Protein AF-A0A7V3M3I1-F1 (afdb_monomer)

pLDDT: mean 81.13, std 22.12, range [32.88, 98.81]

Secondary structure (DSSP, 8-state):
-------------PPPPPPP-----PPPPPP----PPPPHHHHHHHHHHHHT----PPPHHHHHHHHHHHHHHHHHHHHHHS--TTHHHHHTTPPP-EEEEEE--HHHHHHHHHHHHHHHHHHT-THHHHHHHHHHHSSEEEEEEE-S----S----TTSSSSHHHHHHHTHHHHHHTTTBSS--PPPHHHHHHHHHHHHHHHHHHHHTT-EEEEEHHHHHHHHHTTS---SEEEEEEEE--SS-TTTT-PPPP--SSSPPS-TTS-S----BPPSSSS-TTT----GGGGGGSGGG---

Solvent-accessible surface area (backbone atoms only — not comparable to full-atom values): 18164 Å² total; per-residue (Å²): 140,83,89,83,84,80,84,82,82,80,81,78,82,78,80,78,81,78,82,84,82,78,90,76,79,82,81,80,74,81,78,93,80,73,91,67,78,75,52,69,68,59,53,49,51,52,48,55,58,52,72,73,59,69,91,70,90,82,51,68,81,74,43,34,56,61,52,51,50,54,49,47,53,53,16,46,52,36,26,71,69,34,76,51,75,42,61,67,43,50,80,72,68,49,78,84,30,71,45,71,44,79,50,55,58,69,68,61,28,42,52,41,18,40,48,26,37,41,44,16,53,50,48,72,39,51,67,32,45,41,52,16,54,39,55,52,67,45,47,33,33,37,37,44,20,42,21,92,66,73,73,60,71,72,47,75,39,84,78,76,35,76,34,50,66,55,43,53,61,76,40,42,67,51,29,63,71,21,60,50,32,66,51,41,34,83,73,54,56,66,55,54,49,28,50,50,42,14,52,49,38,18,53,49,45,30,56,76,70,71,35,44,72,44,83,36,49,70,64,23,30,32,32,35,78,69,66,70,40,86,34,38,43,49,40,18,35,42,29,33,76,61,101,59,65,82,67,75,83,64,61,77,56,92,73,71,72,85,55,77,75,88,54,90,82,46,59,94,65,73,81,48,42,86,62,39,93,74,82,52,96,66,93,58,82,78,77,77,80,74,70,74,78,75,74,86,80,78,87,130

Mean predicted aligned error: 13.15 Å

Radius of gyration: 30.62 Å; Cα contacts (8 Å, |Δi|>4): 373; chains: 1; bounding box: 91×107×61 Å

Structure (mmCIF, N/CA/C/O backbone):
data_AF-A0A7V3M3I1-F1
#
_entry.id   AF-A0A7V3M3I1-F1
#
loop_
_atom_site.group_PDB
_atom_site.id
_atom_site.type_symbol
_atom_site.label_atom_id
_atom_site.label_alt_id
_atom_site.label_comp_id
_atom_site.label_asym_id
_atom_site.label_entity_id
_atom_site.label_seq_id
_atom_site.pdbx_PDB_ins_code
_atom_site.Cartn_x
_atom_site.Cartn_y
_atom_site.Cartn_z
_atom_site.occupancy
_atom_site.B_iso_or_equiv
_atom_site.auth_seq_id
_atom_site.auth_comp_id
_atom_site.auth_asym_id
_atom_site.auth_atom_id
_atom_site.pdbx_PDB_model_num
ATOM 1 N N . MET A 1 1 ? 58.793 38.620 -3.522 1.00 45.59 1 MET A N 1
ATOM 2 C CA . MET A 1 1 ? 58.528 40.045 -3.826 1.00 45.59 1 MET A CA 1
ATOM 3 C C . MET A 1 1 ? 57.658 40.028 -5.075 1.00 45.59 1 MET A C 1
ATOM 5 O O . MET A 1 1 ? 58.119 39.475 -6.054 1.00 45.59 1 MET A O 1
ATOM 9 N N . THR A 1 2 ? 56.385 40.400 -5.102 1.00 41.38 2 THR A N 1
ATOM 10 C CA . THR A 1 2 ? 55.671 41.488 -4.427 1.00 41.38 2 THR A CA 1
ATOM 11 C C . THR A 1 2 ? 54.200 41.111 -4.202 1.00 41.38 2 THR A C 1
ATOM 13 O O . THR A 1 2 ? 53.610 40.310 -4.920 1.00 41.38 2 THR A O 1
ATOM 16 N N . SER A 1 3 ? 53.646 41.688 -3.142 1.00 40.31 3 SER A N 1
ATOM 17 C CA . SER A 1 3 ? 52.275 41.590 -2.648 1.00 40.31 3 SER A CA 1
ATOM 18 C C . SER A 1 3 ? 51.241 42.223 -3.584 1.00 40.31 3 SER A C 1
ATOM 20 O O . SER A 1 3 ? 51.466 43.329 -4.070 1.00 40.31 3 SER A O 1
ATOM 22 N N . SER A 1 4 ? 50.053 41.627 -3.696 1.00 39.72 4 SER A N 1
ATOM 23 C CA . SER A 1 4 ? 48.829 42.375 -4.010 1.00 39.72 4 SER A CA 1
ATOM 24 C C . SER A 1 4 ? 47.703 41.909 -3.084 1.00 39.72 4 SER A C 1
ATOM 26 O O . SER A 1 4 ? 47.161 40.815 -3.208 1.00 39.72 4 SER A O 1
ATOM 28 N N . GLY A 1 5 ? 47.430 42.727 -2.065 1.00 35.69 5 GLY A N 1
ATOM 29 C CA . GLY A 1 5 ? 46.323 42.537 -1.135 1.00 35.69 5 GLY A CA 1
ATOM 30 C C . GLY A 1 5 ? 45.004 42.951 -1.782 1.00 35.69 5 GLY A C 1
ATOM 31 O O . GLY A 1 5 ? 44.922 43.999 -2.417 1.00 35.69 5 GLY A O 1
ATOM 32 N N . SER A 1 6 ? 43.974 42.128 -1.605 1.00 40.59 6 SER A N 1
ATOM 33 C CA . SER A 1 6 ? 42.586 42.489 -1.906 1.00 40.59 6 SER A CA 1
ATOM 34 C C . SER A 1 6 ? 41.931 43.067 -0.644 1.00 40.59 6 SER A C 1
ATOM 36 O O . SER A 1 6 ? 42.095 42.478 0.426 1.00 40.59 6 SER A O 1
ATOM 38 N N . PRO A 1 7 ? 41.197 44.191 -0.716 1.00 43.44 7 PRO A N 1
ATOM 39 C CA . PRO A 1 7 ? 40.539 44.759 0.452 1.00 43.44 7 PRO A CA 1
ATOM 40 C C . PRO A 1 7 ? 39.219 44.030 0.743 1.00 43.44 7 PRO A C 1
ATOM 42 O O . PRO A 1 7 ? 38.262 44.096 -0.026 1.00 43.44 7 PRO A O 1
ATOM 45 N N . THR A 1 8 ? 39.147 43.366 1.895 1.00 41.66 8 THR A N 1
ATOM 46 C CA . THR A 1 8 ? 37.892 42.952 2.535 1.00 41.66 8 THR A CA 1
ATOM 47 C C . THR A 1 8 ? 37.104 44.188 2.966 1.00 41.66 8 THR A C 1
ATOM 49 O O . THR A 1 8 ? 37.511 44.906 3.877 1.00 41.66 8 THR A O 1
ATOM 52 N N . THR A 1 9 ? 35.969 44.443 2.317 1.00 40.50 9 THR A N 1
ATOM 53 C CA . THR A 1 9 ? 34.991 45.456 2.730 1.00 40.50 9 THR A CA 1
ATOM 54 C C . THR A 1 9 ? 33.997 44.823 3.699 1.00 40.50 9 THR A C 1
ATOM 56 O O . THR A 1 9 ? 33.077 44.107 3.314 1.00 40.50 9 THR A O 1
ATOM 59 N N . THR A 1 10 ? 34.196 45.076 4.989 1.00 40.31 10 THR A N 1
ATOM 60 C CA . THR A 1 10 ? 33.257 44.716 6.055 1.00 40.31 10 THR A CA 1
ATOM 61 C C . THR A 1 10 ? 32.090 45.705 6.022 1.00 40.31 10 THR A C 1
ATOM 63 O O . THR A 1 10 ? 32.237 46.862 6.414 1.00 40.31 10 THR A O 1
ATOM 66 N N . ALA A 1 11 ? 30.926 45.284 5.526 1.00 39.88 11 ALA A N 1
ATOM 67 C CA . ALA A 1 11 ? 29.707 46.083 5.605 1.00 39.88 11 ALA A CA 1
ATOM 68 C C . ALA A 1 11 ? 29.206 46.100 7.060 1.00 39.88 11 ALA A C 1
ATOM 70 O O . ALA A 1 11 ? 28.640 45.126 7.551 1.00 39.88 11 ALA A O 1
ATOM 71 N N . ALA A 1 12 ? 29.447 47.207 7.763 1.00 41.06 12 ALA A N 1
ATOM 72 C CA . ALA A 1 12 ? 28.894 47.455 9.087 1.00 41.06 12 ALA A CA 1
ATOM 73 C C . ALA A 1 12 ? 27.369 47.643 8.988 1.00 41.06 12 ALA A C 1
ATOM 75 O O . ALA A 1 12 ? 26.875 48.587 8.368 1.00 41.06 12 ALA A O 1
ATOM 76 N N . SER A 1 13 ? 26.614 46.739 9.606 1.00 45.31 13 SER A N 1
ATOM 77 C CA . SER A 1 13 ? 25.165 46.846 9.777 1.00 45.31 13 SER A CA 1
ATOM 78 C C . SER A 1 13 ? 24.820 48.057 10.654 1.00 45.31 13 SER A C 1
ATOM 80 O O . SER A 1 13 ? 25.153 48.080 11.839 1.00 45.31 13 SER A O 1
ATOM 82 N N . ARG A 1 14 ? 24.149 49.066 10.082 1.00 44.09 14 ARG A N 1
ATOM 83 C CA . ARG A 1 14 ? 23.572 50.193 10.838 1.00 44.09 14 ARG A CA 1
ATOM 84 C C . ARG A 1 14 ? 22.424 49.681 11.726 1.00 44.09 14 ARG A C 1
ATOM 86 O O . ARG A 1 14 ? 21.570 48.959 11.210 1.00 44.09 14 ARG A O 1
ATOM 93 N N . PRO A 1 15 ? 22.347 50.060 13.014 1.00 44.56 15 PRO A N 1
ATOM 94 C CA . PRO A 1 15 ? 21.177 49.773 13.837 1.00 44.56 15 PRO A CA 1
ATOM 95 C C . PRO A 1 15 ? 19.960 50.544 13.309 1.00 44.56 15 PRO A C 1
ATOM 97 O O . PRO A 1 15 ? 20.076 51.714 12.938 1.00 44.56 15 PRO A O 1
ATOM 100 N N . LEU A 1 16 ? 18.796 49.895 13.285 1.00 45.66 16 LEU A N 1
ATOM 101 C CA . LEU A 1 16 ? 17.516 50.558 13.031 1.00 45.66 16 LEU A CA 1
ATOM 102 C C . LEU A 1 16 ? 17.216 51.564 14.162 1.00 45.66 16 LEU A C 1
ATOM 104 O O . LEU A 1 16 ? 17.494 51.255 15.324 1.00 45.66 16 LEU A O 1
ATOM 108 N N . PRO A 1 17 ? 16.648 52.747 13.864 1.00 41.66 17 PRO A N 1
ATOM 109 C CA . PRO A 1 17 ? 16.263 53.702 14.896 1.00 41.66 17 PRO A CA 1
ATOM 110 C C . PRO A 1 17 ? 15.103 53.152 15.739 1.00 41.66 17 PRO A C 1
ATOM 112 O O . PRO A 1 17 ? 14.147 52.580 15.214 1.00 41.66 17 PRO A O 1
ATOM 115 N N . ALA A 1 18 ? 15.199 53.324 17.058 1.00 48.41 18 ALA A N 1
ATOM 116 C CA . ALA A 1 18 ? 14.121 53.014 17.990 1.00 48.41 18 ALA A CA 1
ATOM 117 C C . ALA A 1 18 ? 12.922 53.955 17.749 1.00 48.41 18 ALA A C 1
ATOM 119 O O . ALA A 1 18 ? 13.139 55.133 17.463 1.00 48.41 18 ALA A O 1
ATOM 120 N N . PRO A 1 19 ? 11.669 53.484 17.871 1.00 42.59 19 PRO A N 1
ATOM 121 C CA . PRO A 1 19 ? 10.511 54.360 17.751 1.00 42.59 19 PRO A CA 1
ATOM 122 C C . PRO A 1 19 ? 10.446 55.342 18.930 1.00 42.59 19 PRO A C 1
ATOM 124 O O . PRO A 1 19 ? 10.575 54.944 20.092 1.00 42.59 19 PRO A O 1
ATOM 127 N N . ASP A 1 20 ? 10.221 56.618 18.611 1.00 41.81 20 ASP A N 1
ATOM 128 C CA . ASP A 1 20 ? 10.042 57.715 19.562 1.00 41.81 20 ASP A CA 1
ATOM 129 C C . ASP A 1 20 ? 8.940 57.400 20.586 1.00 41.81 20 ASP A C 1
ATOM 131 O O . ASP A 1 20 ? 7.764 57.225 20.253 1.00 41.81 20 ASP A O 1
ATOM 135 N N . ARG A 1 21 ? 9.310 57.362 21.871 1.00 43.66 21 ARG A N 1
ATOM 136 C CA . ARG A 1 21 ? 8.353 57.394 22.984 1.00 43.66 21 ARG A CA 1
ATOM 137 C C . ARG A 1 21 ? 7.931 58.840 23.228 1.00 43.66 21 ARG A C 1
ATOM 139 O O . ARG A 1 21 ? 8.616 59.571 23.938 1.00 43.66 21 ARG A O 1
ATOM 146 N N . ALA A 1 22 ? 6.777 59.230 22.700 1.00 44.47 22 ALA A N 1
ATOM 147 C CA . ALA A 1 22 ? 6.096 60.440 23.150 1.00 44.47 22 ALA A CA 1
ATOM 148 C C . ALA A 1 22 ? 5.537 60.241 24.582 1.00 44.47 22 ALA A C 1
ATOM 150 O O . ALA A 1 22 ? 4.922 59.204 24.856 1.00 44.47 22 ALA A O 1
ATOM 151 N N . PRO A 1 23 ? 5.712 61.203 25.508 1.00 47.25 23 PRO A N 1
ATOM 152 C CA . PRO A 1 23 ? 5.077 61.172 26.817 1.00 47.25 23 PRO A CA 1
ATOM 153 C C . PRO A 1 23 ? 3.682 61.804 26.710 1.00 47.25 23 PRO A C 1
ATOM 155 O O . PRO A 1 23 ? 3.555 62.994 26.444 1.00 47.25 23 PRO A O 1
ATOM 158 N N . GLY A 1 24 ? 2.615 61.030 26.911 1.00 36.44 24 GLY A N 1
ATOM 159 C CA . GLY A 1 24 ? 1.265 61.597 26.875 1.00 36.44 24 GLY A CA 1
ATOM 160 C C . GLY A 1 24 ? 0.159 60.595 27.181 1.00 36.44 24 GLY A C 1
ATOM 161 O O . GLY A 1 24 ? -0.161 59.762 26.347 1.00 36.44 24 GLY A O 1
ATOM 162 N N . GLY A 1 25 ? -0.383 60.694 28.398 1.00 37.62 25 GLY A N 1
ATOM 163 C CA . GLY A 1 25 ? -1.714 60.268 28.858 1.00 37.62 25 GLY A CA 1
ATOM 164 C C . GLY A 1 25 ? -2.372 59.031 28.235 1.00 37.62 25 GLY A C 1
ATOM 165 O O . GLY A 1 25 ? -2.889 59.075 27.123 1.00 37.62 25 GLY A O 1
ATOM 166 N N . ARG A 1 26 ? -2.528 57.962 29.029 1.00 38.41 26 ARG A N 1
ATOM 167 C CA . ARG A 1 26 ? -3.597 56.981 28.773 1.00 38.41 26 ARG A CA 1
ATOM 168 C C . ARG A 1 26 ? -4.946 57.712 28.871 1.00 38.41 26 ARG A C 1
ATOM 170 O O . ARG A 1 26 ? -5.148 58.391 29.879 1.00 38.41 26 ARG A O 1
ATOM 177 N N . PRO A 1 27 ? -5.875 57.574 27.910 1.00 41.22 27 PRO A N 1
ATOM 178 C CA . PRO A 1 27 ? -7.230 58.059 28.120 1.00 41.22 27 PRO A CA 1
ATOM 179 C C . PRO A 1 27 ? -7.838 57.315 29.315 1.00 41.22 27 PRO A C 1
ATOM 181 O O . PRO A 1 27 ? -7.778 56.085 29.396 1.00 41.22 27 PRO A O 1
ATOM 184 N N . ALA A 1 28 ? -8.368 58.074 30.272 1.00 41.09 28 ALA A N 1
ATOM 185 C CA . ALA A 1 28 ? -9.119 57.535 31.392 1.00 41.09 28 ALA A CA 1
ATOM 186 C C . ALA A 1 28 ? -10.350 56.797 30.846 1.00 41.09 28 ALA A C 1
ATOM 188 O O . ALA A 1 28 ? -11.171 57.387 30.144 1.00 41.09 28 ALA A O 1
ATOM 189 N N . TYR A 1 29 ? -10.470 55.505 31.150 1.00 40.38 29 TYR A N 1
ATOM 190 C CA . TYR A 1 29 ? -11.725 54.790 30.938 1.00 40.38 29 TYR A CA 1
ATOM 191 C C . TYR A 1 29 ? -12.784 55.410 31.864 1.00 40.38 29 TYR A C 1
ATOM 193 O O . TYR A 1 29 ? -12.499 55.570 33.055 1.00 40.38 29 TYR A O 1
ATOM 201 N N . PRO A 1 30 ? -13.980 55.770 31.361 1.00 43.34 30 PRO A N 1
ATOM 202 C CA . PRO A 1 30 ? -15.060 56.250 32.211 1.00 43.34 30 PRO A CA 1
ATOM 203 C C . PRO A 1 30 ? -15.374 55.210 33.287 1.00 43.34 30 PRO A C 1
ATOM 205 O O . PRO A 1 30 ? -15.401 54.009 33.010 1.00 43.34 30 PRO A O 1
ATOM 208 N N . GLY A 1 31 ? -15.565 55.698 34.511 1.00 38.94 31 GLY A N 1
ATOM 209 C CA . GLY A 1 31 ? -15.764 54.897 35.709 1.00 38.94 31 GLY A CA 1
ATOM 210 C C . GLY A 1 31 ? -16.819 53.808 35.547 1.00 38.94 31 GLY A C 1
ATOM 211 O O . GLY A 1 31 ? -17.881 53.999 34.956 1.00 38.94 31 GLY A O 1
ATOM 212 N N . THR A 1 32 ? -16.511 52.649 36.117 1.00 42.75 32 THR A N 1
ATOM 213 C CA . THR A 1 32 ? -17.447 51.553 36.343 1.00 42.75 32 THR A CA 1
ATOM 214 C C . THR A 1 32 ? -18.448 51.945 37.429 1.00 42.75 32 THR A C 1
ATOM 216 O O . THR A 1 32 ? -18.365 51.469 38.557 1.00 42.75 32 THR A O 1
ATOM 219 N N . GLU A 1 33 ? -19.407 52.798 37.094 1.00 45.22 33 GLU A N 1
ATOM 220 C CA . GLU A 1 33 ? -20.639 52.952 37.866 1.00 45.22 33 GLU A CA 1
ATOM 221 C C . GLU A 1 33 ? -21.799 52.464 37.006 1.00 45.22 33 GLU A C 1
ATOM 223 O O . GLU A 1 33 ? -22.307 53.147 36.124 1.00 45.22 33 GLU A O 1
ATOM 228 N N . GLY A 1 34 ? -22.157 51.198 37.220 1.00 40.81 34 GLY A N 1
ATOM 229 C CA . GLY A 1 34 ? -23.213 50.532 36.471 1.00 40.81 34 GLY A CA 1
ATOM 230 C C . GLY A 1 34 ? -22.988 49.033 36.385 1.00 40.81 34 GLY A C 1
ATOM 231 O O . GLY A 1 34 ? -22.793 48.495 35.298 1.00 40.81 34 GLY A O 1
ATOM 232 N N . VAL A 1 35 ? -23.040 48.326 37.520 1.00 44.75 35 VAL A N 1
ATOM 233 C CA . VAL A 1 35 ? -23.236 46.866 37.516 1.00 44.75 35 VAL A CA 1
ATOM 234 C C . VAL A 1 35 ? -24.674 46.606 37.054 1.00 44.75 35 VAL A C 1
ATOM 236 O O . VAL A 1 35 ? -25.589 46.370 37.842 1.00 44.75 35 VAL A O 1
ATOM 239 N N . GLY A 1 36 ? -24.886 46.736 35.744 1.00 44.84 36 GLY A N 1
ATOM 240 C CA . GLY A 1 36 ? -26.136 46.427 35.077 1.00 44.84 36 GLY A CA 1
ATOM 241 C C . GLY A 1 36 ? -26.454 44.953 35.282 1.00 44.84 36 GLY A C 1
ATOM 242 O O . GLY A 1 36 ? -25.627 44.076 35.024 1.00 44.84 36 GLY A O 1
ATOM 243 N N . ARG A 1 37 ? -27.661 44.675 35.779 1.00 54.41 37 ARG A N 1
ATOM 244 C CA . ARG A 1 37 ? -28.192 43.319 35.924 1.00 54.41 37 ARG A CA 1
ATOM 245 C C . ARG A 1 37 ? -27.983 42.558 34.614 1.00 54.41 37 ARG A C 1
ATOM 247 O O . ARG A 1 37 ? -28.534 42.927 33.581 1.00 54.41 37 ARG A O 1
ATOM 254 N N . VAL A 1 38 ? -27.199 41.484 34.668 1.00 54.69 38 VAL A N 1
ATOM 255 C CA . VAL A 1 38 ? -27.003 40.578 33.532 1.00 54.69 38 VAL A CA 1
ATOM 256 C C . VAL A 1 38 ? -28.378 40.079 33.079 1.00 54.69 38 VAL A C 1
ATOM 258 O O . VAL A 1 38 ? -29.102 39.483 33.881 1.00 54.69 38 VAL A O 1
ATOM 261 N N . HIS A 1 39 ? -28.744 40.341 31.819 1.00 56.69 39 HIS A N 1
ATOM 262 C CA . HIS A 1 39 ? -30.065 40.018 31.272 1.00 56.69 39 HIS A CA 1
ATOM 263 C C . HIS A 1 39 ? -30.428 38.540 31.553 1.00 56.69 39 HIS A C 1
ATOM 265 O O . HIS A 1 39 ? -29.574 37.667 31.350 1.00 56.69 39 HIS A O 1
ATOM 271 N N . PRO A 1 40 ? -31.664 38.209 31.979 1.00 58.66 40 PRO A N 1
ATOM 272 C CA . PRO A 1 40 ? -32.056 36.844 32.362 1.00 58.66 40 PRO A CA 1
ATOM 273 C C . PRO A 1 40 ? -31.752 35.784 31.293 1.00 58.66 40 PRO A C 1
ATOM 275 O O . PRO A 1 40 ? -31.370 34.660 31.617 1.00 58.66 40 PRO A O 1
ATOM 278 N N . LEU A 1 41 ? -31.838 36.164 30.014 1.00 56.72 41 LEU A N 1
ATOM 279 C CA . LEU A 1 41 ? -31.486 35.305 28.876 1.00 56.72 41 LEU A CA 1
ATOM 280 C C . LEU A 1 41 ? -29.984 34.983 28.796 1.00 56.72 41 LEU A C 1
ATOM 282 O O . LEU A 1 41 ? -29.624 33.870 28.428 1.00 56.72 41 LEU A O 1
ATOM 286 N N . ILE A 1 42 ? -29.099 35.904 29.189 1.00 59.91 42 ILE A N 1
ATOM 287 C CA . ILE A 1 42 ? -27.644 35.673 29.232 1.00 59.91 42 ILE A CA 1
ATOM 288 C C . ILE A 1 42 ? -27.290 34.757 30.412 1.00 59.91 42 ILE A C 1
ATOM 290 O O . ILE A 1 42 ? -26.448 33.870 30.268 1.00 59.91 42 ILE A O 1
ATOM 294 N N . ARG A 1 43 ? -27.972 34.908 31.559 1.00 56.97 43 ARG A N 1
ATOM 295 C CA . ARG A 1 43 ? -27.856 33.975 32.696 1.00 56.97 43 ARG A CA 1
ATOM 296 C C . ARG A 1 43 ? -28.329 32.569 32.329 1.00 56.97 43 ARG A C 1
ATOM 298 O O . ARG A 1 43 ? -27.600 31.620 32.592 1.00 56.97 43 ARG A O 1
ATOM 305 N N . ARG A 1 44 ? -29.487 32.439 31.668 1.00 57.03 44 ARG A N 1
ATOM 306 C CA . ARG A 1 44 ? -29.987 31.148 31.164 1.00 57.03 44 ARG A CA 1
ATOM 307 C C . ARG A 1 44 ? -29.057 30.538 30.123 1.00 57.03 44 ARG A C 1
ATOM 309 O O . ARG A 1 44 ? -28.760 29.361 30.222 1.00 57.03 44 ARG A O 1
ATOM 316 N N . ARG A 1 45 ? -28.517 31.324 29.186 1.00 55.94 45 ARG A N 1
ATOM 317 C CA . ARG A 1 45 ? -27.557 30.822 28.190 1.00 55.94 45 ARG A CA 1
ATOM 318 C C . ARG A 1 45 ? -26.246 30.353 28.832 1.00 55.94 45 ARG A C 1
ATOM 320 O O . ARG A 1 45 ? -25.726 29.325 28.429 1.00 55.94 45 ARG A O 1
ATOM 327 N N . ARG A 1 46 ? -25.733 31.050 29.856 1.00 55.81 46 ARG A N 1
ATOM 328 C CA . ARG A 1 46 ? -24.569 30.592 30.644 1.00 55.81 46 ARG A CA 1
ATOM 329 C C . ARG A 1 46 ? -24.866 29.357 31.499 1.00 55.81 46 ARG A C 1
ATOM 331 O O . ARG A 1 46 ? -23.971 28.541 31.660 1.00 55.81 46 ARG A O 1
ATOM 338 N N . ALA A 1 47 ? -26.075 29.230 32.043 1.00 55.69 47 ALA A N 1
ATOM 339 C CA . ALA A 1 47 ? -26.500 28.056 32.806 1.00 55.69 47 ALA A CA 1
ATOM 340 C C . ALA A 1 47 ? -26.667 26.826 31.898 1.00 55.69 47 ALA A C 1
ATOM 342 O O . ALA A 1 47 ? -26.086 25.792 32.189 1.00 55.69 47 ALA A O 1
ATOM 343 N N . LEU A 1 48 ? -27.313 26.985 30.738 1.00 54.50 48 LEU A N 1
ATOM 344 C CA . LEU A 1 48 ? -27.452 25.941 29.715 1.00 54.50 48 LEU A CA 1
ATOM 345 C C . LEU A 1 48 ? -26.096 25.532 29.108 1.00 54.50 48 LEU A C 1
ATOM 347 O O . LEU A 1 48 ? -25.873 24.362 28.828 1.00 54.50 48 LEU A O 1
ATOM 351 N N . MET A 1 49 ? -25.157 26.475 28.950 1.00 52.12 49 MET A N 1
ATOM 352 C CA . MET A 1 49 ? -23.770 26.176 28.551 1.00 52.12 49 MET A CA 1
ATOM 353 C C . MET A 1 49 ? -22.960 25.489 29.667 1.00 52.12 49 MET A C 1
ATOM 355 O O . MET A 1 49 ? -22.013 24.774 29.366 1.00 52.12 49 MET A O 1
ATOM 359 N N . ARG A 1 50 ? -23.304 25.702 30.947 1.00 49.59 50 ARG A N 1
ATOM 360 C CA . ARG A 1 50 ? -22.686 25.009 32.093 1.00 49.59 50 ARG A CA 1
ATOM 361 C C . ARG A 1 50 ? -23.240 23.595 32.281 1.00 49.59 50 ARG A C 1
ATOM 363 O O . ARG A 1 50 ? -22.460 22.703 32.580 1.00 49.59 50 ARG A O 1
ATOM 370 N N . GLU A 1 51 ? -24.537 23.385 32.052 1.00 47.31 51 GLU A N 1
ATOM 371 C CA . GLU A 1 51 ? -25.161 22.049 32.022 1.00 47.31 51 GLU A CA 1
ATOM 372 C C . GLU A 1 51 ? -24.667 21.194 30.843 1.00 47.31 51 GLU A C 1
ATOM 374 O O . GLU A 1 51 ? -24.660 19.970 30.929 1.00 47.31 51 GLU A O 1
ATOM 379 N N . ALA A 1 52 ? -24.188 21.811 29.757 1.00 55.81 52 ALA A N 1
ATOM 380 C CA . ALA A 1 52 ? -23.670 21.092 28.593 1.00 55.81 52 ALA A CA 1
ATOM 381 C C . ALA A 1 52 ? -22.254 20.502 28.774 1.00 55.81 52 ALA A C 1
ATOM 383 O O . ALA A 1 52 ? -21.776 19.805 27.877 1.00 55.81 52 ALA A O 1
ATOM 384 N N . GLN A 1 53 ? -21.557 20.761 29.890 1.00 62.88 53 GLN A N 1
ATOM 385 C CA . GLN A 1 53 ? -20.141 20.397 29.997 1.00 62.88 53 GLN A CA 1
ATOM 386 C C . GLN A 1 53 ? -19.670 20.124 31.427 1.00 62.88 53 GLN A C 1
ATOM 388 O O . GLN A 1 53 ? -18.660 20.659 31.884 1.00 62.88 53 GLN A O 1
ATOM 393 N N . GLU A 1 54 ? -20.372 19.249 32.142 1.00 70.38 54 GLU A N 1
ATOM 394 C CA . GLU A 1 54 ? -19.734 18.586 33.278 1.00 70.38 54 GLU A CA 1
ATOM 395 C C . GLU A 1 54 ? -18.609 17.669 32.761 1.00 70.38 54 GLU A C 1
ATOM 397 O O . GLU A 1 54 ? -18.839 16.884 31.830 1.00 70.38 54 GLU A O 1
ATOM 402 N N . PRO A 1 55 ? -17.382 17.773 33.308 1.00 78.69 55 PRO A N 1
ATOM 403 C CA . PRO A 1 55 ? -16.281 16.909 32.911 1.00 78.69 55 PRO A CA 1
ATOM 404 C C . PRO A 1 55 ? -16.636 15.459 33.243 1.00 78.69 55 PRO A C 1
ATOM 406 O O . PRO A 1 55 ? -16.841 15.104 34.402 1.00 78.69 55 PRO A O 1
ATOM 409 N N . ARG A 1 56 ? -16.713 14.617 32.210 1.00 82.88 56 ARG A N 1
ATOM 410 C CA . ARG A 1 56 ? -16.954 13.178 32.339 1.00 82.88 56 ARG A CA 1
ATOM 411 C C . ARG A 1 56 ? -15.658 12.404 32.087 1.00 82.88 56 ARG A C 1
ATOM 413 O O . ARG A 1 56 ? -14.867 12.833 31.243 1.00 82.88 56 ARG A O 1
ATOM 420 N N . PRO A 1 57 ? -15.425 11.279 32.789 1.00 86.56 57 PRO A N 1
ATOM 421 C CA . PRO A 1 57 ? -14.347 10.363 32.438 1.00 86.56 57 PRO A CA 1
ATOM 422 C C . PRO A 1 57 ? -14.506 9.913 30.986 1.00 86.56 57 PRO A C 1
ATOM 424 O O . PRO A 1 57 ? -15.612 9.575 30.568 1.00 86.56 57 PRO A O 1
ATOM 427 N N . ILE A 1 58 ? -13.415 9.919 30.226 1.00 87.56 58 ILE A N 1
ATOM 428 C CA . ILE A 1 58 ? -13.430 9.437 28.846 1.00 87.56 58 ILE A CA 1
ATOM 429 C C . ILE A 1 58 ? -13.193 7.925 28.871 1.00 87.56 58 ILE A C 1
ATOM 431 O O . ILE A 1 58 ? -12.177 7.468 29.403 1.00 87.56 58 ILE A O 1
ATOM 435 N N . GLY A 1 59 ? -14.137 7.152 28.331 1.00 89.81 59 GLY A N 1
ATOM 436 C CA . GLY A 1 59 ? -14.020 5.704 28.227 1.00 89.81 59 GLY A CA 1
ATOM 437 C C . GLY A 1 59 ? -13.055 5.272 27.122 1.00 89.81 59 GLY A C 1
ATOM 438 O O . GLY A 1 59 ? -12.787 6.000 26.168 1.00 89.81 59 GLY A O 1
ATOM 439 N N . TYR A 1 60 ? -12.545 4.044 27.227 1.00 91.12 60 TYR A N 1
ATOM 440 C CA . TYR A 1 60 ? -11.699 3.455 26.185 1.00 91.12 60 TYR A CA 1
ATOM 441 C C . TYR A 1 60 ? -12.431 3.351 24.838 1.00 91.12 60 TYR A C 1
ATOM 443 O O . TYR A 1 60 ? -11.876 3.739 23.810 1.00 91.12 60 TYR A O 1
ATOM 451 N N . ASP A 1 61 ? -13.679 2.873 24.844 1.00 87.75 61 ASP A N 1
ATOM 452 C CA . ASP A 1 61 ? -14.470 2.709 23.619 1.00 87.75 61 ASP A CA 1
ATOM 453 C C . ASP A 1 61 ? -14.813 4.054 22.963 1.00 87.75 61 ASP A C 1
ATOM 455 O O . ASP A 1 61 ? -14.839 4.133 21.734 1.00 87.75 61 ASP A O 1
ATOM 459 N N . ASP A 1 62 ? -14.973 5.116 23.764 1.00 87.06 62 ASP A N 1
ATOM 460 C CA . ASP A 1 62 ? -15.192 6.481 23.272 1.00 87.06 62 ASP A CA 1
ATOM 461 C C . ASP A 1 62 ? -13.958 7.018 22.527 1.00 87.06 62 ASP A C 1
ATOM 463 O O . ASP A 1 62 ? -14.085 7.726 21.532 1.00 87.06 62 ASP A O 1
ATOM 467 N N . LEU A 1 63 ? -12.747 6.662 22.977 1.00 90.12 63 LEU A N 1
ATOM 468 C CA . LEU A 1 63 ? -11.497 7.118 22.359 1.00 90.12 63 LEU A CA 1
ATOM 469 C C . LEU A 1 63 ? -11.113 6.314 21.120 1.00 90.12 63 LEU A C 1
ATOM 471 O O . LEU A 1 63 ? -10.559 6.870 20.172 1.00 90.12 63 LEU A O 1
ATOM 475 N N . ARG A 1 64 ? -11.339 5.000 21.143 1.00 90.75 64 ARG A N 1
ATOM 476 C CA . ARG A 1 64 ? -10.622 4.028 20.309 1.00 90.75 64 ARG A CA 1
ATOM 477 C C . ARG A 1 64 ? -10.647 4.327 18.819 1.00 90.75 64 ARG A C 1
ATOM 479 O O . ARG A 1 64 ? -9.618 4.663 18.236 1.00 90.75 64 ARG A O 1
ATOM 486 N N . VAL A 1 65 ? -11.802 4.174 18.183 1.00 87.19 65 VAL A N 1
ATOM 487 C CA . VAL A 1 65 ? -11.879 4.242 16.717 1.00 87.19 65 VAL A CA 1
ATOM 488 C C . VAL A 1 65 ? -11.628 5.667 16.224 1.00 87.19 65 VAL A C 1
ATOM 490 O O . VAL A 1 65 ? -10.930 5.851 15.228 1.00 87.19 65 VAL A O 1
ATOM 493 N N . GLU A 1 66 ? -12.140 6.677 16.929 1.00 91.50 66 GLU A N 1
ATOM 494 C CA . GLU A 1 66 ? -11.971 8.075 16.529 1.00 91.50 66 GLU A CA 1
ATOM 495 C C . GLU A 1 66 ? -10.504 8.523 16.605 1.00 91.50 66 GLU A C 1
ATOM 497 O O . GLU A 1 66 ? -9.988 9.101 15.645 1.00 91.50 66 GLU A O 1
ATOM 502 N N . THR A 1 67 ? -9.801 8.187 17.689 1.00 95.56 67 THR A N 1
ATOM 503 C CA . THR A 1 67 ? -8.381 8.532 17.861 1.00 95.56 67 THR A CA 1
ATOM 504 C C . THR A 1 67 ? -7.518 7.842 16.808 1.00 95.56 67 THR A C 1
ATOM 506 O O . THR A 1 67 ? -6.663 8.480 16.189 1.00 95.56 67 THR A O 1
ATOM 509 N N . VAL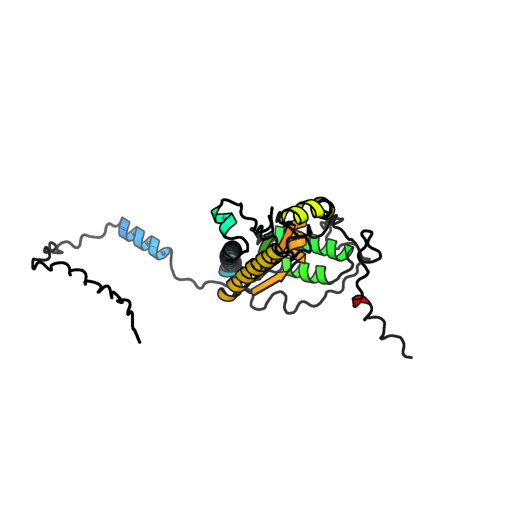 A 1 68 ? -7.771 6.557 16.529 1.00 97.12 68 VAL A N 1
ATOM 510 C CA . VAL A 1 68 ? -7.055 5.830 15.467 1.00 97.12 68 VAL A CA 1
ATOM 511 C C . VAL A 1 68 ? -7.302 6.466 14.098 1.00 97.12 68 VAL A C 1
ATOM 513 O O . VAL A 1 68 ? -6.371 6.594 13.306 1.00 97.12 68 VAL A O 1
ATOM 516 N N . LEU A 1 69 ? -8.526 6.914 13.813 1.00 96.94 69 LEU A N 1
ATOM 517 C CA . LEU A 1 69 ? -8.846 7.609 12.566 1.00 96.94 69 LEU A CA 1
ATOM 518 C C . LEU A 1 69 ? -8.137 8.959 12.439 1.00 96.94 69 LEU A C 1
ATOM 520 O O . LEU A 1 69 ? -7.653 9.300 11.357 1.00 96.94 69 LEU A O 1
ATOM 524 N N . GLN A 1 70 ? -8.063 9.732 13.521 1.00 97.69 70 GLN A N 1
ATOM 525 C CA . GLN A 1 70 ? -7.305 10.983 13.546 1.00 97.69 70 GLN A CA 1
ATOM 526 C C . GLN A 1 70 ? -5.814 10.723 13.305 1.00 97.69 70 GLN A C 1
ATOM 528 O O . GLN A 1 70 ? -5.207 11.377 12.453 1.00 97.69 70 GLN A O 1
ATOM 533 N N . ALA A 1 71 ? -5.245 9.713 13.967 1.00 98.31 71 ALA A N 1
ATOM 534 C CA . ALA A 1 71 ? -3.869 9.296 13.735 1.00 98.31 71 ALA A CA 1
ATOM 535 C C . ALA A 1 71 ? -3.643 8.857 12.281 1.00 98.31 71 ALA A C 1
ATOM 537 O O . ALA A 1 71 ? -2.708 9.334 11.645 1.00 98.31 71 ALA A O 1
ATOM 538 N N . ALA A 1 72 ? -4.537 8.044 11.711 1.00 98.62 72 ALA A N 1
ATOM 539 C CA . ALA A 1 72 ? -4.456 7.595 10.322 1.00 98.62 72 ALA A CA 1
ATOM 540 C C . ALA A 1 72 ? -4.435 8.765 9.322 1.00 98.62 72 ALA A C 1
ATOM 542 O O . ALA A 1 72 ? -3.683 8.728 8.348 1.00 98.62 72 ALA A O 1
ATOM 543 N N . LYS A 1 73 ? -5.206 9.833 9.572 1.00 98.62 73 LYS A N 1
ATOM 544 C CA . LYS A 1 73 ? -5.184 11.057 8.749 1.00 98.62 73 LYS A CA 1
ATOM 545 C C . LYS A 1 73 ? -3.836 11.775 8.830 1.00 98.62 73 LYS A C 1
ATOM 547 O O . LYS A 1 73 ? -3.305 12.189 7.801 1.00 98.62 73 LYS A O 1
ATOM 552 N N . LEU A 1 74 ? -3.259 11.891 10.027 1.00 98.69 74 LEU A N 1
ATOM 553 C CA . LEU A 1 74 ? -1.929 12.482 10.220 1.00 98.69 74 LEU A CA 1
ATOM 554 C C . LEU A 1 74 ? -0.829 11.626 9.577 1.00 98.69 74 LEU A C 1
ATOM 556 O O . LEU A 1 74 ? 0.091 12.158 8.959 1.00 98.69 74 LEU A O 1
ATOM 560 N N . MET A 1 75 ? -0.947 10.301 9.663 1.00 98.75 75 MET A N 1
ATOM 561 C CA . MET A 1 75 ? -0.060 9.356 8.986 1.00 98.75 75 MET A CA 1
ATOM 562 C C . MET A 1 75 ? -0.143 9.494 7.462 1.00 98.75 75 MET A C 1
ATOM 564 O O . MET A 1 75 ? 0.893 9.560 6.806 1.00 98.75 75 MET A O 1
ATOM 568 N N . ALA A 1 76 ? -1.352 9.589 6.898 1.00 98.62 76 ALA A N 1
ATOM 569 C CA . ALA A 1 76 ? -1.558 9.808 5.466 1.00 98.62 76 ALA A CA 1
ATOM 570 C C . ALA A 1 76 ? -0.937 11.136 5.006 1.00 98.62 76 ALA A C 1
ATOM 572 O O . ALA A 1 76 ? -0.209 11.166 4.015 1.00 98.62 76 ALA A O 1
ATOM 573 N N . ALA A 1 77 ? -1.139 12.216 5.770 1.00 98.38 77 ALA A N 1
ATOM 574 C CA . ALA A 1 77 ? -0.494 13.499 5.506 1.00 98.38 77 ALA A CA 1
ATOM 575 C C . ALA A 1 77 ? 1.039 13.382 5.536 1.00 98.38 77 ALA A C 1
ATOM 577 O O . ALA A 1 77 ? 1.709 13.907 4.648 1.00 98.38 77 ALA A O 1
ATOM 578 N N . SER A 1 78 ? 1.596 12.646 6.505 1.00 98.31 78 SER A N 1
ATOM 579 C CA . SER A 1 78 ? 3.040 12.416 6.585 1.00 98.31 78 SER A CA 1
ATOM 580 C C . SER A 1 78 ? 3.582 11.575 5.428 1.00 98.31 78 SER A C 1
ATOM 582 O O . SER A 1 78 ? 4.695 11.836 4.982 1.00 98.31 78 SER A O 1
ATOM 584 N N . ALA A 1 79 ? 2.831 10.587 4.934 1.00 98.00 79 ALA A N 1
ATOM 585 C CA . ALA A 1 79 ? 3.209 9.819 3.748 1.00 98.00 79 ALA A CA 1
ATOM 586 C C . ALA A 1 79 ? 3.234 10.704 2.492 1.00 98.00 79 ALA A C 1
ATOM 588 O O . ALA A 1 79 ? 4.183 10.659 1.709 1.00 98.00 79 ALA A O 1
ATOM 589 N N . ILE A 1 80 ? 2.216 11.552 2.316 1.00 95.19 80 ILE A N 1
ATOM 590 C CA . ILE A 1 80 ? 2.111 12.460 1.166 1.00 95.19 80 ILE A CA 1
ATOM 591 C C . ILE A 1 80 ? 3.271 13.461 1.147 1.00 95.19 80 ILE A C 1
ATOM 593 O O . ILE A 1 80 ? 3.842 13.710 0.083 1.00 95.19 80 ILE A O 1
ATOM 597 N N . THR A 1 81 ? 3.660 14.013 2.298 1.00 95.00 81 THR A N 1
ATOM 598 C CA . THR A 1 81 ? 4.718 15.035 2.397 1.00 95.00 81 THR A CA 1
ATOM 599 C C . THR A 1 81 ? 6.128 14.467 2.524 1.00 95.00 81 THR A C 1
ATOM 601 O O . THR A 1 81 ? 7.093 15.228 2.462 1.00 95.00 81 THR A O 1
ATOM 604 N N . ALA A 1 82 ? 6.267 13.146 2.647 1.00 96.88 82 ALA A N 1
ATOM 605 C CA . ALA A 1 82 ? 7.557 12.484 2.766 1.00 96.88 82 ALA A CA 1
ATOM 606 C C . ALA A 1 82 ? 8.505 12.858 1.603 1.00 96.88 82 ALA A C 1
ATOM 608 O O . ALA A 1 82 ? 8.039 13.029 0.463 1.00 96.88 82 ALA A O 1
ATOM 609 N N . PRO A 1 83 ? 9.821 12.997 1.856 1.00 94.31 83 PRO A N 1
ATOM 610 C CA . PRO A 1 83 ? 10.778 13.336 0.811 1.00 94.31 83 PRO A CA 1
ATOM 611 C C . PRO A 1 83 ? 10.777 12.260 -0.279 1.00 94.31 83 PRO A C 1
ATOM 613 O O . PRO A 1 83 ? 10.698 11.069 0.008 1.00 94.31 83 PRO A O 1
ATOM 616 N N . LYS A 1 84 ? 10.823 12.697 -1.538 1.00 92.69 84 LYS A N 1
ATOM 617 C CA . LYS A 1 84 ? 10.687 11.837 -2.717 1.00 92.69 84 LYS A CA 1
ATOM 618 C C . LYS A 1 84 ? 11.528 12.360 -3.876 1.00 92.69 84 LYS A C 1
ATOM 620 O O . LYS A 1 84 ? 11.760 13.566 -4.000 1.00 92.69 84 LYS A O 1
ATOM 625 N N . SER A 1 85 ? 11.976 11.447 -4.724 1.00 93.12 85 SER A N 1
ATOM 626 C CA . SER A 1 85 ? 12.815 11.729 -5.884 1.00 93.12 85 SER A CA 1
ATOM 627 C C . SER A 1 85 ? 12.091 12.628 -6.893 1.00 93.12 85 SER A C 1
ATOM 629 O O . SER A 1 85 ? 10.890 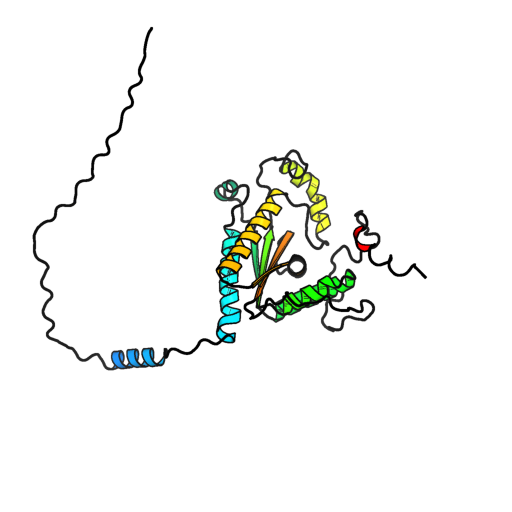12.485 -7.140 1.00 93.12 85 SER A O 1
ATOM 631 N N . GLY A 1 86 ? 12.826 13.548 -7.518 1.00 87.00 86 GLY A N 1
ATOM 632 C CA . GLY A 1 86 ? 12.286 14.463 -8.520 1.00 87.00 86 GLY A CA 1
ATOM 633 C C . GLY A 1 86 ? 11.395 15.561 -7.935 1.00 87.00 86 GLY A C 1
ATOM 634 O O . GLY A 1 86 ? 10.403 15.918 -8.560 1.00 87.00 86 GLY A O 1
ATOM 635 N N . GLY A 1 87 ? 11.717 16.106 -6.754 1.00 81.00 87 GLY A N 1
ATOM 636 C CA . GLY A 1 87 ? 10.950 17.185 -6.107 1.00 81.00 87 GLY A CA 1
ATOM 637 C C . GLY A 1 87 ? 10.645 18.380 -7.028 1.00 81.00 87 GLY A C 1
ATOM 638 O O . GLY A 1 87 ? 9.541 18.921 -7.025 1.00 81.00 87 GLY A O 1
ATOM 639 N N . GLN A 1 88 ? 11.588 18.729 -7.903 1.00 78.25 88 GLN A N 1
ATOM 640 C CA . GLN A 1 88 ? 11.438 19.758 -8.934 1.00 78.25 88 GLN A CA 1
ATOM 641 C C . GLN A 1 88 ? 10.339 19.460 -9.965 1.00 78.25 88 GLN A C 1
ATOM 643 O O . GLN A 1 88 ? 9.822 20.386 -10.581 1.00 78.25 88 GLN A O 1
ATOM 648 N N . LEU A 1 89 ? 9.969 18.192 -10.168 1.00 77.25 89 LEU A N 1
ATOM 649 C CA . LEU A 1 89 ? 8.900 17.811 -11.093 1.00 77.25 89 LEU A CA 1
ATOM 650 C C . LEU A 1 89 ? 7.536 18.279 -10.575 1.00 77.25 89 LEU A C 1
ATOM 652 O O . LEU A 1 89 ? 6.712 18.730 -11.368 1.00 77.25 89 LEU A O 1
ATOM 656 N N . PHE A 1 90 ? 7.326 18.279 -9.255 1.00 81.44 90 PHE A N 1
ATOM 657 C CA . PHE A 1 90 ? 6.117 18.845 -8.646 1.00 81.44 90 PHE A CA 1
ATOM 658 C C . PHE A 1 90 ? 6.052 20.362 -8.803 1.00 81.44 90 PHE A C 1
ATOM 660 O O . PHE A 1 90 ? 4.999 20.898 -9.132 1.00 81.44 90 PHE A O 1
ATOM 667 N N . LEU A 1 91 ? 7.190 21.052 -8.659 1.00 80.19 91 LEU A N 1
ATOM 668 C CA . LEU A 1 91 ? 7.278 22.496 -8.922 1.00 80.19 91 LEU A CA 1
ATOM 669 C C . LEU A 1 91 ? 6.964 22.838 -10.387 1.00 80.19 91 LEU A C 1
ATOM 671 O O . LEU A 1 91 ? 6.536 23.947 -10.685 1.00 80.19 91 LEU A O 1
ATOM 675 N N . ARG A 1 92 ? 7.157 21.876 -11.296 1.00 84.25 92 ARG A N 1
ATOM 676 C CA . ARG A 1 92 ? 6.819 21.969 -12.722 1.00 84.25 92 ARG A CA 1
ATOM 677 C C . ARG A 1 92 ? 5.415 21.442 -13.052 1.00 84.25 92 ARG A C 1
ATOM 679 O O . ARG A 1 92 ? 5.101 21.274 -14.224 1.00 84.25 92 ARG A O 1
ATOM 686 N N . GLY A 1 93 ? 4.580 21.181 -12.043 1.00 88.50 93 GLY A N 1
ATOM 687 C CA . GLY A 1 93 ? 3.179 20.786 -12.221 1.00 88.50 93 GLY A CA 1
ATOM 688 C C . GLY A 1 93 ? 2.943 19.295 -12.465 1.00 88.50 93 GLY A C 1
ATOM 689 O O . GLY A 1 93 ? 1.850 18.923 -12.883 1.00 88.50 93 GLY A O 1
ATOM 690 N N . SER A 1 94 ? 3.932 18.429 -12.215 1.00 88.81 94 SER A N 1
ATOM 691 C CA . SER A 1 94 ? 3.709 16.981 -12.316 1.00 88.81 94 SER A CA 1
ATOM 692 C C . SER A 1 94 ? 2.729 16.499 -11.233 1.00 88.81 94 SER A C 1
ATOM 694 O O . SER A 1 94 ? 2.795 16.989 -10.099 1.00 88.81 94 SER A O 1
ATOM 696 N N . PRO A 1 95 ? 1.823 15.557 -11.555 1.00 90.88 95 PRO A N 1
ATOM 697 C CA . PRO A 1 95 ? 0.777 15.119 -10.637 1.00 90.88 95 PRO A CA 1
ATOM 698 C C . PRO A 1 95 ? 1.331 14.330 -9.446 1.00 90.88 95 PRO A C 1
ATOM 700 O O . PRO A 1 95 ? 2.433 13.785 -9.476 1.00 90.88 95 PRO A O 1
ATOM 703 N N . LEU A 1 96 ? 0.540 14.234 -8.377 1.00 91.12 96 LEU A N 1
ATOM 704 C CA . LEU A 1 96 ? 0.867 13.371 -7.246 1.00 91.12 96 LEU A CA 1
ATOM 705 C C . LEU A 1 96 ? 0.721 11.899 -7.648 1.00 91.12 96 LEU A C 1
ATOM 707 O O . LEU A 1 96 ? -0.346 11.487 -8.085 1.00 91.12 96 LEU A O 1
ATOM 711 N N . PHE A 1 97 ? 1.772 11.110 -7.430 1.00 94.62 97 PHE A N 1
ATOM 712 C CA . PHE A 1 97 ? 1.777 9.665 -7.689 1.00 94.62 97 PHE A CA 1
ATOM 713 C C . PHE A 1 97 ? 1.638 8.806 -6.419 1.00 94.62 97 PHE A C 1
ATOM 715 O O . PHE A 1 97 ? 1.819 7.592 -6.458 1.00 94.62 97 PHE A O 1
ATOM 722 N N . MET A 1 98 ? 1.370 9.434 -5.271 1.00 96.38 98 MET A N 1
ATOM 723 C CA . MET A 1 98 ? 1.105 8.755 -4.002 1.00 96.38 98 MET A CA 1
ATOM 724 C C . MET A 1 98 ? -0.393 8.756 -3.725 1.00 96.38 98 MET A C 1
ATOM 726 O O . MET A 1 98 ? -0.989 9.816 -3.530 1.00 96.38 98 MET A O 1
ATOM 730 N N . GLU A 1 99 ? -0.989 7.572 -3.661 1.00 98.00 99 GLU A N 1
ATOM 731 C CA . GLU A 1 99 ? -2.375 7.386 -3.242 1.00 98.00 99 GLU A CA 1
ATOM 732 C C . GLU A 1 99 ? -2.418 6.919 -1.785 1.00 98.00 99 GLU A C 1
ATOM 734 O O . GLU A 1 99 ? -1.638 6.057 -1.372 1.00 98.00 99 GLU A O 1
ATOM 739 N N . THR A 1 100 ? -3.339 7.489 -1.003 1.00 98.50 100 THR A N 1
ATOM 740 C CA . THR A 1 100 ? -3.606 7.042 0.367 1.00 98.50 100 THR A CA 1
ATOM 741 C C . THR A 1 100 ? -5.092 6.791 0.571 1.00 98.50 100 THR A C 1
ATOM 743 O O . THR A 1 100 ? -5.923 7.574 0.112 1.00 98.50 100 THR A O 1
ATOM 746 N N . VAL A 1 101 ? -5.434 5.696 1.251 1.00 98.69 101 VAL A N 1
ATOM 747 C CA . VAL A 1 101 ? -6.825 5.303 1.529 1.00 98.69 101 VAL A CA 1
ATOM 748 C C . VAL A 1 101 ? -6.922 4.805 2.963 1.00 98.69 101 VAL A C 1
ATOM 750 O O . VAL A 1 101 ? -6.100 4.003 3.392 1.00 98.69 101 VAL A O 1
ATOM 753 N N . ILE A 1 102 ? -7.929 5.256 3.711 1.00 98.69 102 ILE A N 1
ATOM 754 C CA . ILE A 1 102 ? -8.177 4.801 5.084 1.00 98.69 102 ILE A CA 1
ATOM 755 C C . ILE A 1 102 ? -9.450 3.961 5.098 1.00 98.69 102 ILE A C 1
ATOM 757 O O . ILE A 1 102 ? -10.509 4.424 4.683 1.00 98.69 102 ILE A O 1
ATOM 761 N N . VAL A 1 103 ? -9.351 2.742 5.624 1.00 98.31 103 VAL A N 1
ATOM 762 C CA . VAL A 1 103 ? -10.486 1.846 5.865 1.00 98.31 103 VAL A CA 1
ATOM 763 C C . VAL A 1 103 ? -10.605 1.599 7.361 1.00 98.31 103 VAL A C 1
ATOM 765 O O . VAL A 1 103 ? -9.654 1.151 7.991 1.00 98.31 103 VAL A O 1
ATOM 768 N N . HIS A 1 104 ? -11.780 1.840 7.935 1.00 96.69 104 HIS A N 1
ATOM 769 C CA . HIS A 1 104 ? -12.040 1.592 9.360 1.00 96.69 104 HIS A CA 1
ATOM 770 C C . HIS A 1 104 ? -13.328 0.807 9.607 1.00 96.69 104 HIS A C 1
ATOM 772 O O . HIS A 1 104 ? -13.441 0.085 10.602 1.00 96.69 104 HIS A O 1
ATOM 778 N N . ASP A 1 105 ? -14.293 0.905 8.692 1.00 96.69 105 ASP A N 1
ATOM 779 C CA . ASP A 1 105 ? -15.579 0.256 8.849 1.00 96.69 105 ASP A CA 1
ATOM 780 C C . ASP A 1 105 ? -15.435 -1.275 8.864 1.00 96.69 105 ASP A C 1
ATOM 782 O O . ASP A 1 105 ? -14.618 -1.888 8.167 1.00 96.69 105 ASP A O 1
ATOM 786 N N . LYS A 1 106 ? -16.241 -1.912 9.713 1.00 95.69 106 LYS A N 1
ATOM 787 C CA . LYS A 1 106 ? -16.157 -3.352 9.964 1.00 95.69 106 LYS A CA 1
ATOM 788 C C . LYS A 1 106 ? -16.503 -4.182 8.725 1.00 95.69 106 LYS A C 1
ATOM 790 O O . LYS A 1 106 ? -15.963 -5.275 8.564 1.00 95.69 106 LYS A O 1
ATOM 795 N N . ALA A 1 107 ? -17.405 -3.696 7.871 1.00 96.56 107 ALA A N 1
ATOM 796 C CA . ALA A 1 107 ? -17.864 -4.431 6.697 1.00 96.56 107 ALA A CA 1
ATOM 797 C C . ALA A 1 107 ? -16.744 -4.551 5.652 1.00 96.56 107 ALA A C 1
ATOM 799 O O . ALA A 1 107 ? -16.448 -5.653 5.192 1.00 96.56 107 ALA A O 1
ATOM 800 N N . THR A 1 108 ? -16.051 -3.455 5.348 1.00 97.56 108 THR A N 1
ATOM 801 C CA . THR A 1 108 ? -14.914 -3.445 4.421 1.00 97.56 108 THR A CA 1
ATOM 802 C C . THR A 1 108 ? -13.735 -4.245 4.968 1.00 97.56 108 THR A C 1
ATOM 804 O O . THR A 1 108 ? -13.123 -5.011 4.224 1.00 97.56 108 THR A O 1
ATOM 807 N N . ARG A 1 109 ? -13.446 -4.168 6.276 1.00 97.06 109 ARG A N 1
ATOM 808 C CA . ARG A 1 109 ? -12.382 -4.984 6.896 1.00 97.06 109 ARG A CA 1
ATOM 809 C C . ARG A 1 109 ? -12.665 -6.486 6.841 1.00 97.06 109 ARG A C 1
ATOM 811 O O . ARG A 1 109 ? -11.753 -7.264 6.572 1.00 97.06 109 ARG A O 1
ATOM 818 N N . ARG A 1 110 ? -13.928 -6.893 6.998 1.00 96.44 110 ARG A N 1
ATOM 819 C CA . ARG A 1 110 ? -14.362 -8.281 6.761 1.00 96.44 110 ARG A CA 1
ATOM 820 C C . ARG A 1 110 ? -14.217 -8.692 5.298 1.00 96.44 110 ARG A C 1
ATOM 822 O O . ARG A 1 110 ? -13.713 -9.775 5.034 1.00 96.44 110 ARG A O 1
ATOM 829 N N . ARG A 1 111 ? -14.581 -7.825 4.346 1.00 96.75 111 ARG A N 1
ATOM 830 C CA . ARG A 1 111 ? -14.392 -8.094 2.905 1.00 96.75 111 ARG A CA 1
ATOM 831 C C . ARG A 1 111 ? -12.918 -8.301 2.543 1.00 96.75 111 ARG A C 1
ATOM 833 O O . ARG A 1 111 ? -12.605 -9.237 1.814 1.00 96.75 111 ARG A O 1
ATOM 840 N N . LEU A 1 112 ? -12.021 -7.471 3.082 1.00 97.69 112 LEU A N 1
ATOM 841 C CA . LEU A 1 112 ? -10.569 -7.633 2.932 1.00 97.69 112 LEU A CA 1
ATOM 842 C C . LEU A 1 112 ? -10.107 -9.004 3.439 1.00 97.69 112 LEU A C 1
ATOM 844 O O . LEU A 1 112 ? -9.427 -9.736 2.724 1.00 97.69 112 LEU A O 1
ATOM 848 N N . ALA A 1 113 ? -10.507 -9.370 4.655 1.00 96.75 113 ALA A N 1
ATOM 849 C CA . ALA A 1 113 ? -10.127 -10.638 5.259 1.00 96.75 113 ALA A CA 1
ATOM 850 C C . ALA A 1 113 ? -10.708 -11.855 4.523 1.00 96.75 113 ALA A C 1
ATOM 852 O O . ALA A 1 113 ? -9.985 -12.825 4.312 1.00 96.75 113 ALA A O 1
ATOM 853 N N . ALA A 1 114 ? -11.969 -11.804 4.087 1.00 96.69 114 ALA A N 1
ATOM 854 C CA . ALA A 1 114 ? -12.585 -12.856 3.280 1.00 96.69 114 ALA A CA 1
ATOM 855 C C . ALA A 1 114 ? -11.802 -13.082 1.978 1.00 96.69 114 ALA A C 1
ATOM 857 O O . ALA A 1 114 ? -11.380 -14.203 1.705 1.00 96.69 114 ALA A O 1
ATOM 858 N N . TRP A 1 115 ? -11.486 -12.007 1.246 1.00 97.12 115 TRP A N 1
ATOM 859 C CA . TRP A 1 115 ? -10.653 -12.093 0.044 1.00 97.12 115 TRP A CA 1
ATOM 860 C C . TRP A 1 115 ? -9.279 -12.715 0.342 1.00 97.12 115 TRP A C 1
ATOM 862 O O . TRP A 1 115 ? -8.810 -13.584 -0.392 1.00 97.12 115 TRP A O 1
ATOM 872 N N . MET A 1 116 ? -8.641 -12.322 1.450 1.00 96.75 116 MET A N 1
ATOM 873 C CA . MET A 1 116 ? -7.345 -12.875 1.858 1.00 96.75 116 MET A CA 1
ATOM 874 C C . MET A 1 116 ? -7.418 -14.362 2.218 1.00 96.75 116 MET A C 1
ATOM 876 O O . MET A 1 116 ? -6.468 -15.086 1.932 1.00 96.75 116 MET A O 1
ATOM 880 N N . ARG A 1 117 ? -8.514 -14.840 2.824 1.00 95.88 117 ARG A N 1
ATOM 881 C CA . ARG A 1 117 ? -8.716 -16.273 3.097 1.00 95.88 117 ARG A CA 1
ATOM 882 C C . ARG A 1 117 ? -8.864 -17.062 1.799 1.00 95.88 117 ARG A C 1
ATOM 884 O O . ARG A 1 117 ? -8.141 -18.044 1.632 1.00 95.88 117 ARG A O 1
ATOM 891 N N . THR A 1 118 ? -9.680 -16.583 0.854 1.00 95.19 118 THR A N 1
ATOM 892 C CA . THR A 1 118 ? -9.773 -17.169 -0.495 1.00 95.19 118 THR A CA 1
ATOM 893 C C . THR A 1 118 ? -8.392 -17.227 -1.148 1.00 95.19 118 THR A C 1
ATOM 895 O O . THR A 1 118 ? -7.975 -18.281 -1.631 1.00 95.19 118 THR A O 1
ATOM 898 N N . ARG A 1 119 ? -7.617 -16.133 -1.071 1.00 94.25 119 ARG A N 1
ATOM 899 C CA . ARG A 1 119 ? -6.247 -16.097 -1.598 1.00 94.25 119 ARG A CA 1
ATOM 900 C C . ARG A 1 119 ? -5.324 -17.106 -0.917 1.00 94.25 119 ARG A C 1
ATOM 902 O O . ARG A 1 119 ? -4.521 -17.763 -1.574 1.00 94.25 119 ARG A O 1
ATOM 909 N N . GLY A 1 120 ? -5.446 -17.241 0.400 1.00 93.00 120 GLY A N 1
ATOM 910 C CA . GLY A 1 120 ? -4.704 -18.209 1.196 1.00 93.00 120 GLY A CA 1
ATOM 911 C C . GLY A 1 120 ? -4.974 -19.652 0.786 1.00 93.00 120 GLY A C 1
ATOM 912 O O . GLY A 1 120 ? -4.031 -20.442 0.743 1.00 93.00 120 GLY A O 1
ATOM 913 N N . ARG A 1 121 ? -6.227 -19.989 0.441 1.00 90.88 121 ARG A N 1
ATOM 914 C CA . ARG A 1 121 ? -6.593 -21.310 -0.101 1.00 90.88 121 ARG A CA 1
ATOM 915 C C . ARG A 1 121 ? -5.956 -21.556 -1.464 1.00 90.88 121 ARG A C 1
ATOM 917 O O . ARG A 1 121 ? -5.286 -22.567 -1.639 1.00 90.88 121 ARG A O 1
ATOM 924 N N . GLU A 1 122 ? -6.082 -20.599 -2.383 1.00 90.12 122 GLU A N 1
ATOM 925 C CA . GLU A 1 122 ? -5.461 -20.646 -3.717 1.00 90.12 122 GLU A CA 1
ATOM 926 C C . GLU A 1 122 ? -3.933 -20.819 -3.657 1.00 90.12 122 GLU A C 1
ATOM 928 O O . GLU A 1 122 ? -3.339 -21.515 -4.480 1.00 90.12 122 GLU A O 1
ATOM 933 N N . ARG A 1 123 ? -3.281 -20.185 -2.678 1.00 88.31 123 ARG A N 1
ATOM 934 C CA . ARG A 1 123 ? -1.830 -20.269 -2.456 1.00 88.31 123 ARG A CA 1
ATOM 935 C C . ARG A 1 123 ? -1.397 -21.484 -1.633 1.00 88.31 123 ARG A C 1
ATOM 937 O O . ARG A 1 123 ? -0.217 -21.813 -1.662 1.00 88.31 123 ARG A O 1
ATOM 944 N N . LYS A 1 124 ? -2.318 -22.138 -0.917 1.00 90.12 124 LYS A N 1
ATOM 945 C CA . LYS A 1 124 ? -2.032 -23.145 0.124 1.00 90.12 124 LYS A CA 1
ATOM 946 C C . LYS A 1 124 ? -1.064 -22.629 1.198 1.00 90.12 124 LYS A C 1
ATOM 948 O O . LYS A 1 124 ? -0.139 -23.315 1.623 1.00 90.12 124 LYS A O 1
ATOM 953 N N . GLU A 1 125 ? -1.272 -21.392 1.641 1.00 89.94 125 GLU A N 1
ATOM 954 C CA . GLU A 1 125 ? -0.364 -20.692 2.553 1.00 89.94 125 GLU A CA 1
ATOM 955 C C . GLU A 1 125 ? -1.101 -20.175 3.805 1.00 89.94 125 GLU A C 1
ATOM 957 O O . GLU A 1 125 ? -1.915 -19.251 3.743 1.00 89.94 125 GLU A O 1
ATOM 962 N N . GLN A 1 126 ? -0.761 -20.714 4.982 1.00 92.25 126 GLN A N 1
ATOM 963 C CA . GLN A 1 126 ? -1.405 -20.376 6.269 1.00 92.25 126 GLN A CA 1
ATOM 964 C C . GLN A 1 126 ? -1.250 -18.896 6.669 1.00 92.25 126 GLN A C 1
ATOM 966 O O . GLN A 1 126 ? -2.097 -18.331 7.365 1.00 92.25 126 GLN A O 1
ATOM 971 N N . ILE A 1 127 ? -0.180 -18.242 6.207 1.00 92.06 127 ILE A N 1
ATOM 972 C CA . ILE A 1 127 ? 0.139 -16.842 6.521 1.00 92.06 127 ILE A CA 1
ATOM 973 C C . ILE A 1 127 ? -0.991 -15.875 6.139 1.00 92.06 127 ILE A C 1
ATOM 975 O O . ILE A 1 127 ? -1.212 -14.878 6.829 1.00 92.06 127 ILE A O 1
ATOM 979 N N . TRP A 1 128 ? -1.730 -16.179 5.068 1.00 94.81 128 TRP A N 1
ATOM 980 C CA . TRP A 1 128 ? -2.840 -15.357 4.595 1.00 94.81 128 TRP A CA 1
ATOM 981 C C . TRP A 1 128 ? -4.010 -15.364 5.576 1.00 94.81 128 TRP A C 1
ATOM 983 O O . TRP A 1 128 ? -4.611 -14.319 5.797 1.00 94.81 128 TRP A O 1
ATOM 993 N N . PHE A 1 129 ? -4.280 -16.493 6.235 1.00 94.88 129 PHE A N 1
ATOM 994 C CA . PHE A 1 129 ? -5.346 -16.620 7.234 1.00 94.88 129 PHE A CA 1
ATOM 995 C C . PHE A 1 129 ? -5.010 -15.865 8.515 1.00 94.88 129 PHE A C 1
ATOM 997 O O . PHE A 1 129 ? -5.861 -15.163 9.065 1.00 94.88 129 PHE A O 1
ATOM 1004 N N . ARG A 1 130 ? -3.751 -15.956 8.966 1.00 94.81 130 ARG A N 1
ATOM 1005 C CA . ARG A 1 130 ? -3.267 -15.174 10.111 1.00 94.81 130 ARG A CA 1
ATOM 1006 C C . ARG A 1 130 ? -3.447 -13.679 9.854 1.00 94.81 130 ARG A C 1
ATOM 1008 O O . ARG A 1 130 ? -3.988 -12.966 10.699 1.00 94.81 130 ARG A O 1
ATOM 1015 N N . ASP A 1 131 ? -3.005 -13.211 8.689 1.00 95.88 131 ASP A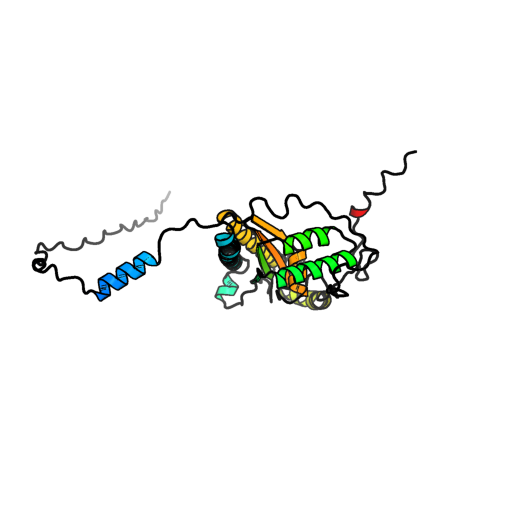 N 1
ATOM 1016 C CA . ASP A 1 131 ? -3.080 -11.797 8.332 1.00 95.88 131 ASP A CA 1
ATOM 1017 C C . ASP A 1 131 ? -4.519 -11.337 8.050 1.00 95.88 131 ASP A C 1
ATOM 1019 O O . ASP A 1 131 ? -4.866 -10.216 8.415 1.00 95.88 131 ASP A O 1
ATOM 1023 N N . ALA A 1 132 ? -5.376 -12.198 7.487 1.00 95.94 132 ALA A N 1
ATOM 1024 C CA . ALA A 1 132 ? -6.802 -11.926 7.296 1.00 95.94 132 ALA A CA 1
ATOM 1025 C C . ALA A 1 132 ? -7.487 -11.661 8.637 1.00 95.94 132 ALA A C 1
ATOM 1027 O O . ALA A 1 132 ? -8.173 -10.656 8.819 1.00 95.94 132 ALA A O 1
ATOM 1028 N N . ALA A 1 133 ? -7.220 -12.519 9.622 1.00 94.81 133 ALA A N 1
ATOM 1029 C CA . ALA A 1 133 ? -7.743 -12.317 10.957 1.00 94.81 133 ALA A CA 1
ATOM 1030 C C . ALA A 1 133 ? -7.244 -10.986 11.554 1.00 94.81 133 ALA A C 1
ATOM 1032 O O . ALA A 1 133 ? -7.951 -10.386 12.366 1.00 94.81 133 ALA A O 1
ATOM 1033 N N . VAL A 1 134 ? -6.004 -10.556 11.260 1.00 94.56 134 VAL A N 1
ATOM 1034 C CA . VAL A 1 134 ? -5.460 -9.279 11.768 1.00 94.56 134 VAL A CA 1
ATOM 1035 C C . VAL A 1 134 ? -6.221 -8.113 11.148 1.00 94.56 134 VAL A C 1
ATOM 1037 O O . VAL A 1 134 ? -6.690 -7.254 11.890 1.00 94.56 134 VAL A O 1
ATOM 1040 N N . ALA A 1 135 ? -6.417 -8.121 9.827 1.00 95.62 135 ALA A N 1
ATOM 1041 C CA . ALA A 1 135 ? -7.173 -7.090 9.112 1.00 95.62 135 ALA A CA 1
ATOM 1042 C C . ALA A 1 135 ? -8.607 -6.918 9.661 1.00 95.62 135 ALA A C 1
ATOM 1044 O O . ALA A 1 135 ? -9.121 -5.803 9.764 1.00 95.62 135 ALA A O 1
ATOM 1045 N N . GLU A 1 136 ? -9.238 -8.009 10.096 1.00 94.56 136 GLU A N 1
ATOM 1046 C CA . GLU A 1 136 ? -10.551 -7.986 10.752 1.00 94.56 136 GLU A CA 1
ATOM 1047 C C . GLU A 1 136 ? -10.552 -7.411 12.173 1.00 94.56 136 GLU A C 1
ATOM 1049 O O . GLU A 1 136 ? -11.577 -6.902 12.624 1.00 94.56 136 GLU A O 1
ATOM 1054 N N . ALA A 1 137 ? -9.436 -7.502 12.894 1.00 94.19 137 ALA A N 1
ATOM 1055 C CA . ALA A 1 137 ? -9.384 -7.219 14.328 1.00 94.19 137 ALA A CA 1
ATOM 1056 C C . ALA A 1 137 ? -8.781 -5.858 14.690 1.00 94.19 137 ALA A C 1
ATOM 1058 O O . ALA A 1 137 ? -8.978 -5.397 15.812 1.00 94.19 137 ALA A O 1
ATOM 1059 N N . VAL A 1 138 ? -8.064 -5.224 13.761 1.00 96.00 138 VAL A N 1
ATOM 1060 C CA . VAL A 1 138 ? -7.510 -3.869 13.928 1.00 96.00 138 VAL A CA 1
ATOM 1061 C C . VAL A 1 138 ? -8.623 -2.818 14.057 1.00 96.00 138 VAL A C 1
ATOM 1063 O O . VAL A 1 138 ? -9.805 -3.147 14.010 1.00 96.00 138 VAL A O 1
ATOM 1066 N N . ASP A 1 139 ? -8.283 -1.549 14.238 1.00 96.44 139 ASP A N 1
ATOM 1067 C CA . ASP A 1 139 ? -9.267 -0.460 14.312 1.00 96.44 139 ASP A CA 1
ATOM 1068 C C . ASP A 1 139 ? -9.420 0.247 12.970 1.00 96.44 139 ASP A C 1
ATOM 1070 O O . ASP A 1 139 ? -10.539 0.522 12.532 1.00 96.44 139 ASP A O 1
ATOM 1074 N N . ALA A 1 140 ? -8.302 0.448 12.275 1.00 97.62 140 ALA A N 1
ATOM 1075 C CA . ALA A 1 140 ? -8.264 0.952 10.913 1.00 97.62 140 ALA A CA 1
ATOM 1076 C C . ALA A 1 140 ? -7.075 0.369 10.140 1.00 97.62 140 ALA A C 1
ATOM 1078 O O . ALA A 1 140 ? -6.165 -0.234 10.706 1.00 97.62 140 ALA A O 1
ATOM 1079 N N . VAL A 1 141 ? -7.081 0.569 8.828 1.00 98.50 141 VAL A N 1
ATOM 1080 C CA . VAL A 1 141 ? -5.972 0.272 7.925 1.00 98.50 141 VAL A CA 1
ATOM 1081 C C . VAL A 1 141 ? -5.746 1.498 7.049 1.00 98.50 141 VAL A C 1
ATOM 1083 O O . VAL A 1 141 ? -6.677 1.968 6.394 1.00 98.50 141 VAL A O 1
ATOM 1086 N N . LEU A 1 142 ? -4.519 2.015 7.038 1.00 98.81 142 LEU A N 1
ATOM 1087 C CA . LEU A 1 142 ? -4.070 3.024 6.081 1.00 98.81 142 LEU A CA 1
ATOM 1088 C C . LEU A 1 142 ? -3.336 2.323 4.938 1.00 98.81 142 LEU A C 1
ATOM 1090 O O . LEU A 1 142 ? -2.336 1.655 5.165 1.00 98.81 142 LEU A O 1
ATOM 1094 N N . PHE A 1 143 ? -3.787 2.500 3.708 1.00 98.81 143 PHE A N 1
ATOM 1095 C CA . PHE A 1 143 ? -3.065 2.082 2.513 1.00 98.81 143 PHE A CA 1
ATOM 1096 C C . PHE A 1 143 ? -2.263 3.257 1.964 1.00 98.81 143 PHE A C 1
ATOM 1098 O O . PHE A 1 143 ? -2.774 4.373 1.914 1.00 98.81 143 PHE A O 1
ATOM 1105 N N . VAL A 1 144 ? -1.026 2.995 1.546 1.00 98.75 144 VAL A N 1
ATOM 1106 C CA . VAL A 1 144 ? -0.150 3.943 0.845 1.00 98.75 144 VAL A CA 1
ATOM 1107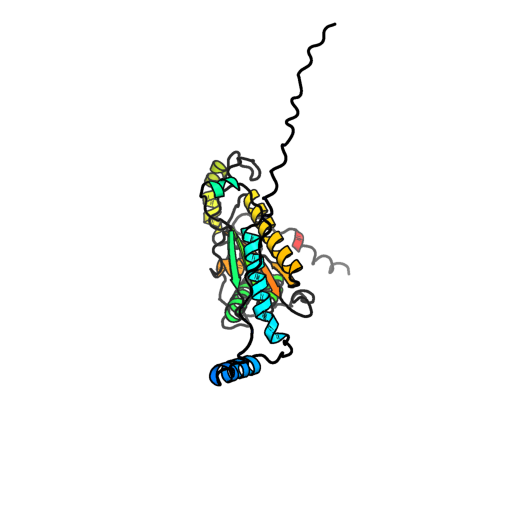 C C . VAL A 1 144 ? 0.390 3.233 -0.389 1.00 98.75 144 VAL A C 1
ATOM 1109 O O . VAL A 1 144 ? 0.911 2.124 -0.264 1.00 98.75 144 VAL A O 1
ATOM 1112 N N . GLY A 1 145 ? 0.265 3.831 -1.571 1.00 98.25 145 GLY A N 1
ATOM 1113 C CA . GLY A 1 145 ? 0.688 3.181 -2.809 1.00 98.25 145 GLY A CA 1
ATOM 1114 C C . GLY A 1 145 ? 1.094 4.129 -3.929 1.00 98.25 145 GLY A C 1
ATOM 1115 O O . GLY A 1 145 ? 0.806 5.324 -3.889 1.00 98.25 145 GLY A O 1
ATOM 1116 N N . LEU A 1 146 ? 1.771 3.562 -4.927 1.00 97.88 146 LEU A N 1
ATOM 1117 C CA . LEU A 1 146 ? 2.194 4.234 -6.153 1.00 97.88 146 LEU A CA 1
ATOM 1118 C C . LEU A 1 146 ? 1.091 4.142 -7.204 1.00 97.88 146 LEU A C 1
ATOM 1120 O O . LEU A 1 146 ? 0.792 3.054 -7.693 1.00 97.88 146 LEU A O 1
ATOM 1124 N N . LYS A 1 147 ? 0.507 5.279 -7.571 1.00 96.44 147 LYS A N 1
ATOM 1125 C CA . LYS A 1 147 ? -0.544 5.386 -8.585 1.00 96.44 147 LYS A CA 1
ATOM 1126 C C . LYS A 1 147 ? -0.095 6.313 -9.700 1.00 96.44 147 LYS A C 1
ATOM 1128 O O . LYS A 1 147 ? 0.439 7.377 -9.405 1.00 96.44 147 LYS A O 1
ATOM 1133 N N . ASP A 1 148 ? -0.324 5.910 -10.951 1.00 94.44 148 ASP A N 1
ATOM 1134 C CA . ASP A 1 148 ? 0.000 6.707 -12.145 1.00 94.44 148 ASP A CA 1
ATOM 1135 C C . ASP A 1 148 ? 1.419 7.301 -12.076 1.00 94.44 148 ASP A C 1
ATOM 1137 O O . ASP A 1 148 ? 1.674 8.467 -12.389 1.00 94.44 148 ASP A O 1
ATOM 1141 N N . TRP A 1 149 ? 2.354 6.501 -11.561 1.00 95.06 149 TRP A N 1
ATOM 1142 C CA . TRP A 1 149 ? 3.697 6.962 -11.264 1.00 95.06 149 TRP A CA 1
ATOM 1143 C C . TRP A 1 149 ? 4.477 7.205 -12.555 1.00 95.06 149 TRP A C 1
ATOM 1145 O O . TRP A 1 149 ? 4.309 6.545 -13.578 1.00 95.06 149 TRP A O 1
ATOM 1155 N N . TYR A 1 150 ? 5.399 8.152 -12.471 1.00 94.62 150 TYR A N 1
ATOM 1156 C CA . TYR A 1 150 ? 6.356 8.476 -13.521 1.00 94.62 150 TYR A CA 1
ATOM 1157 C C . TYR A 1 150 ? 7.755 8.498 -12.907 1.00 94.62 150 TYR A C 1
ATOM 1159 O O . TYR A 1 150 ? 7.887 8.850 -11.732 1.00 94.62 150 TYR A O 1
ATOM 1167 N N . PRO A 1 151 ? 8.818 8.126 -13.632 1.00 95.25 151 PRO A N 1
ATOM 1168 C CA . PRO A 1 151 ? 10.172 8.141 -13.093 1.00 95.25 151 PRO A CA 1
ATOM 1169 C C . PRO A 1 151 ? 10.620 9.578 -12.778 1.00 95.25 151 PRO A C 1
ATOM 1171 O O . PRO A 1 151 ? 10.117 10.529 -13.373 1.00 95.25 151 PRO A O 1
ATOM 1174 N N . PRO A 1 152 ? 11.600 9.772 -11.879 1.00 94.88 152 PRO A N 1
ATOM 1175 C CA . PRO A 1 152 ? 12.131 11.101 -11.574 1.00 94.88 152 PRO A CA 1
ATOM 1176 C C . PRO A 1 152 ? 12.984 11.710 -12.708 1.00 94.88 152 PRO A C 1
ATOM 1178 O O . PRO A 1 152 ? 13.447 12.837 -12.565 1.00 94.88 152 PRO A O 1
ATOM 1181 N N . VAL A 1 153 ? 13.168 10.990 -13.825 1.00 94.25 153 VAL A N 1
ATOM 1182 C CA . VAL A 1 153 ? 13.906 11.429 -15.027 1.00 94.25 153 VAL A CA 1
ATOM 1183 C C . VAL A 1 153 ? 15.369 11.769 -14.722 1.00 94.25 153 VAL A C 1
ATOM 1185 O O . VAL A 1 153 ? 15.891 12.811 -15.102 1.00 94.25 153 VAL A O 1
ATOM 1188 N N . TYR A 1 154 ? 16.023 10.892 -13.958 1.00 95.44 154 TYR A N 1
ATOM 1189 C CA . TYR A 1 154 ? 17.447 11.015 -13.625 1.00 95.44 154 TYR A CA 1
ATOM 1190 C C . TYR A 1 154 ? 18.358 10.245 -14.578 1.00 95.44 154 TYR A C 1
ATOM 1192 O O . TYR A 1 154 ? 19.566 10.431 -14.512 1.00 95.44 154 TYR A O 1
ATOM 1200 N N . ASP A 1 155 ? 17.795 9.335 -15.379 1.00 96.62 155 ASP A N 1
ATOM 1201 C CA . ASP A 1 155 ? 18.547 8.407 -16.237 1.00 96.62 155 ASP A CA 1
ATOM 1202 C C . ASP A 1 155 ? 19.674 7.693 -15.469 1.00 96.62 155 ASP A C 1
ATOM 1204 O O . ASP A 1 155 ? 20.803 7.541 -15.917 1.00 96.62 155 ASP A O 1
ATOM 1208 N N . CYS A 1 156 ? 19.356 7.275 -14.239 1.00 96.75 156 CYS A N 1
ATOM 1209 C CA . CYS A 1 156 ? 20.346 6.829 -13.261 1.00 96.75 156 CYS A CA 1
ATOM 1210 C C . CYS A 1 156 ? 20.806 5.374 -13.423 1.00 96.75 156 CYS A C 1
ATOM 1212 O O . CYS A 1 156 ? 21.652 4.924 -12.654 1.00 96.75 156 CYS A O 1
ATOM 1214 N N . GLY A 1 157 ? 20.206 4.595 -14.325 1.00 96.50 157 GLY A N 1
ATOM 1215 C CA . GLY A 1 157 ? 20.574 3.190 -14.527 1.00 96.50 157 GLY A CA 1
ATOM 1216 C C . GLY A 1 157 ? 20.140 2.210 -13.430 1.00 96.50 157 GLY A C 1
ATOM 1217 O O . GLY A 1 157 ? 20.318 1.009 -13.596 1.00 96.50 157 GLY A O 1
ATOM 1218 N N . ALA A 1 158 ? 19.532 2.662 -12.325 1.00 96.81 158 ALA A N 1
ATOM 1219 C CA . ALA A 1 158 ? 19.235 1.794 -11.176 1.00 96.81 158 ALA A CA 1
ATOM 1220 C C . ALA A 1 158 ? 18.298 0.612 -11.502 1.00 96.81 158 ALA A C 1
ATOM 1222 O O . ALA A 1 158 ? 18.369 -0.424 -10.848 1.00 96.81 158 ALA A O 1
ATOM 1223 N N . CYS A 1 159 ? 17.431 0.763 -12.507 1.00 96.00 159 CYS A N 1
ATOM 1224 C CA . CYS A 1 159 ? 16.531 -0.287 -13.001 1.00 96.00 159 CYS A CA 1
ATOM 1225 C C . CYS A 1 159 ? 17.136 -1.144 -14.132 1.00 96.00 159 CYS A C 1
ATOM 1227 O O . CYS A 1 159 ? 16.446 -2.006 -14.668 1.00 96.00 159 CYS A O 1
ATOM 1229 N N . GLY A 1 160 ? 18.40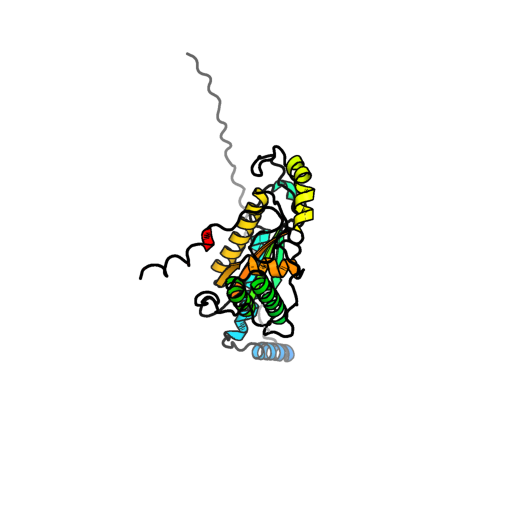0 -0.908 -14.504 1.00 97.06 160 GLY A N 1
ATOM 1230 C CA . GLY A 1 160 ? 19.121 -1.632 -15.556 1.00 97.06 160 GLY A CA 1
ATOM 1231 C C . GLY A 1 160 ? 19.033 -1.029 -16.965 1.00 97.06 160 GLY A C 1
ATOM 1232 O O . GLY A 1 160 ? 19.739 -1.502 -17.847 1.00 97.06 160 GLY A O 1
ATOM 1233 N N . TYR A 1 161 ? 18.223 0.011 -17.179 1.00 98.00 161 TYR A N 1
ATOM 1234 C CA . TYR A 1 161 ? 18.083 0.713 -18.467 1.00 98.00 161 TYR A CA 1
ATOM 1235 C C . TYR A 1 161 ? 18.877 2.022 -18.485 1.00 98.00 161 TYR A C 1
ATOM 1237 O O . TYR A 1 161 ? 18.997 2.674 -17.445 1.00 98.00 161 TYR A O 1
ATOM 1245 N N . ALA A 1 162 ? 19.381 2.438 -19.651 1.00 97.25 162 ALA A N 1
ATOM 1246 C CA . ALA A 1 162 ? 20.215 3.633 -19.774 1.00 97.25 162 ALA A CA 1
ATOM 1247 C C . ALA A 1 162 ? 19.419 4.925 -19.546 1.00 97.25 162 ALA A C 1
ATOM 1249 O O . ALA A 1 162 ? 19.943 5.874 -18.969 1.00 97.25 162 ALA A O 1
ATOM 1250 N N . THR A 1 163 ? 18.145 4.956 -19.952 1.00 98.31 163 THR A N 1
ATOM 1251 C CA . THR A 1 163 ? 17.260 6.109 -19.717 1.00 98.31 163 THR A CA 1
ATOM 1252 C C . THR A 1 163 ? 15.915 5.707 -19.116 1.00 98.31 163 THR A C 1
ATOM 1254 O O . THR A 1 163 ? 15.432 4.583 -19.259 1.00 98.31 163 THR A O 1
ATOM 1257 N N . CYS A 1 164 ? 15.264 6.661 -18.454 1.00 97.50 164 CYS A N 1
ATOM 1258 C CA . CYS A 1 164 ? 13.919 6.501 -17.914 1.00 97.50 164 CYS A CA 1
ATOM 1259 C C . CYS A 1 164 ? 12.886 6.268 -19.025 1.00 97.50 164 CYS A C 1
ATOM 1261 O O . CYS A 1 164 ? 11.937 5.514 -18.825 1.00 97.50 164 CYS A O 1
ATOM 1263 N N . ALA A 1 165 ? 13.071 6.904 -20.187 1.00 98.06 165 ALA A N 1
ATOM 1264 C CA . ALA A 1 165 ? 12.209 6.719 -21.351 1.00 98.06 165 ALA A CA 1
ATOM 1265 C C . ALA A 1 165 ? 12.332 5.298 -21.920 1.00 98.06 165 ALA A C 1
ATOM 1267 O O . ALA A 1 165 ? 11.317 4.644 -22.152 1.00 98.06 165 ALA A O 1
ATOM 1268 N N . GLU A 1 166 ? 13.562 4.796 -22.058 1.00 98.19 166 GLU A N 1
ATOM 1269 C CA . GLU A 1 166 ? 13.835 3.417 -22.473 1.00 98.19 166 GLU A CA 1
ATOM 1270 C C . GLU A 1 166 ? 13.191 2.409 -21.516 1.00 98.19 166 GLU A C 1
ATOM 1272 O O . GLU A 1 166 ? 12.479 1.515 -21.965 1.00 98.19 166 GLU A O 1
ATOM 1277 N N . PHE A 1 167 ? 13.364 2.591 -20.199 1.00 97.94 167 PHE A N 1
ATOM 1278 C CA . PHE A 1 167 ? 12.712 1.744 -19.199 1.00 97.94 167 PHE A CA 1
ATOM 1279 C C . PHE A 1 167 ? 11.195 1.716 -19.383 1.00 97.94 167 PHE A C 1
ATOM 1281 O O . PHE A 1 167 ? 10.599 0.637 -19.410 1.00 97.94 167 PHE A O 1
ATOM 1288 N N . LEU A 1 168 ? 10.558 2.886 -19.497 1.00 97.62 168 LEU A N 1
ATOM 1289 C CA . LEU A 1 168 ? 9.107 2.972 -19.639 1.00 97.62 168 LEU A CA 1
ATOM 1290 C C . LEU A 1 168 ? 8.616 2.253 -20.894 1.00 97.62 168 LEU A C 1
ATOM 1292 O O . LEU A 1 168 ? 7.634 1.517 -20.790 1.00 97.62 168 LEU A O 1
ATOM 1296 N N . GLU A 1 169 ? 9.292 2.428 -22.027 1.00 98.00 169 GLU A N 1
ATOM 1297 C CA . GLU A 1 169 ? 8.919 1.788 -23.288 1.00 98.00 169 GLU A CA 1
ATOM 1298 C C . GLU A 1 169 ? 9.145 0.272 -23.236 1.00 98.00 169 GLU A C 1
ATOM 1300 O O . GLU A 1 169 ? 8.204 -0.506 -23.398 1.00 98.00 169 GLU A O 1
ATOM 1305 N N . ALA A 1 170 ? 10.363 -0.160 -22.895 1.00 97.69 170 ALA A N 1
ATOM 1306 C CA . ALA A 1 170 ? 10.754 -1.569 -22.899 1.00 97.69 170 ALA A CA 1
ATOM 1307 C C . ALA A 1 170 ? 9.927 -2.427 -21.930 1.00 97.69 170 ALA A C 1
ATOM 1309 O O . ALA A 1 170 ? 9.688 -3.609 -22.175 1.00 97.69 170 ALA A O 1
ATOM 1310 N N . THR A 1 171 ? 9.460 -1.841 -20.824 1.00 97.00 171 THR A N 1
ATOM 1311 C CA . THR A 1 171 ? 8.701 -2.572 -19.800 1.00 97.00 171 THR A CA 1
ATOM 1312 C C . THR A 1 171 ? 7.191 -2.368 -19.872 1.00 97.00 171 THR A C 1
ATOM 1314 O O . THR A 1 171 ? 6.468 -2.935 -19.051 1.00 97.00 171 THR A O 1
ATOM 1317 N N . LYS A 1 172 ? 6.681 -1.613 -20.855 1.00 96.44 172 LYS A N 1
ATOM 1318 C CA . LYS A 1 172 ? 5.242 -1.350 -21.015 1.00 96.44 172 LYS A CA 1
ATOM 1319 C C . LYS A 1 172 ? 4.426 -2.637 -21.128 1.00 96.44 172 LYS A C 1
ATOM 1321 O O . LYS A 1 172 ? 3.522 -2.853 -20.326 1.00 96.44 172 LYS A O 1
ATOM 1326 N N . ALA A 1 173 ? 4.808 -3.527 -22.045 1.00 96.19 173 ALA A N 1
ATOM 1327 C CA . ALA A 1 173 ? 4.117 -4.801 -22.243 1.00 96.19 173 ALA A CA 1
ATOM 1328 C C . ALA A 1 173 ? 4.144 -5.689 -20.985 1.00 96.19 173 ALA A C 1
ATOM 1330 O O . ALA A 1 173 ? 3.152 -6.342 -20.669 1.00 96.19 173 ALA A O 1
ATOM 1331 N N . LEU A 1 174 ? 5.253 -5.682 -20.232 1.00 95.44 174 LEU A N 1
ATOM 1332 C CA . LEU A 1 174 ? 5.364 -6.420 -18.970 1.00 95.44 174 LEU A CA 1
ATOM 1333 C C . LEU A 1 174 ? 4.444 -5.841 -17.888 1.00 95.44 174 LEU A C 1
ATOM 1335 O O . LEU A 1 174 ? 3.742 -6.606 -17.227 1.00 95.44 174 LEU A O 1
ATOM 1339 N N . ARG A 1 175 ? 4.392 -4.507 -17.752 1.00 95.19 175 ARG A N 1
ATOM 1340 C CA . ARG A 1 175 ? 3.456 -3.832 -16.839 1.00 95.19 175 ARG A CA 1
ATOM 1341 C C . ARG A 1 175 ? 2.015 -4.175 -17.166 1.00 95.19 175 ARG A C 1
ATOM 1343 O O . ARG A 1 175 ? 1.281 -4.568 -16.263 1.00 95.19 175 ARG A O 1
ATOM 1350 N N . ASP A 1 176 ? 1.621 -4.094 -18.430 1.00 94.19 176 ASP A N 1
ATOM 1351 C CA . ASP A 1 176 ? 0.253 -4.410 -18.848 1.00 94.19 176 ASP A CA 1
ATOM 1352 C C . ASP A 1 176 ? -0.076 -5.890 -18.599 1.00 94.19 176 ASP A C 1
ATOM 1354 O O . ASP A 1 176 ? -1.115 -6.221 -18.027 1.00 94.19 176 ASP A O 1
ATOM 1358 N N . ALA A 1 177 ? 0.859 -6.792 -18.910 1.00 94.56 177 ALA A N 1
ATOM 1359 C CA . ALA A 1 177 ? 0.697 -8.221 -18.666 1.00 94.56 177 ALA A CA 1
ATOM 1360 C C . ALA A 1 177 ? 0.675 -8.597 -17.171 1.00 94.56 177 ALA A C 1
ATOM 1362 O O . ALA A 1 177 ? 0.274 -9.719 -16.849 1.00 94.56 177 ALA A O 1
ATOM 1363 N N . SER A 1 178 ? 1.114 -7.712 -16.270 1.00 95.19 178 SER A N 1
ATOM 1364 C CA . SER A 1 178 ? 1.173 -7.952 -14.820 1.00 95.19 178 SER A CA 1
ATOM 1365 C C . SER A 1 178 ? -0.109 -7.587 -14.060 1.00 95.19 178 SER A C 1
ATOM 1367 O O . SER A 1 178 ? -0.216 -7.894 -12.878 1.00 95.19 178 SER A O 1
ATOM 1369 N N . GLU A 1 179 ? -1.114 -7.007 -14.722 1.00 93.81 179 GLU A N 1
ATOM 1370 C CA . GLU A 1 179 ? -2.409 -6.669 -14.113 1.00 93.81 179 GLU A CA 1
ATOM 1371 C C . GLU A 1 179 ? -3.089 -7.817 -13.322 1.00 93.81 179 GLU A C 1
ATOM 1373 O O . GLU A 1 179 ? -3.557 -7.585 -12.198 1.00 93.81 179 GLU A O 1
ATOM 1378 N N . PRO A 1 180 ? -3.131 -9.074 -13.821 1.00 94.31 180 PRO A N 1
ATOM 1379 C CA . PRO A 1 180 ? -3.722 -10.173 -13.063 1.00 94.31 180 PRO A CA 1
ATOM 1380 C C . PRO A 1 180 ? -2.905 -10.572 -11.829 1.00 94.31 180 PRO A C 1
ATOM 1382 O O . PRO A 1 180 ? -3.410 -11.347 -11.018 1.00 94.31 180 PRO A O 1
ATOM 1385 N N . PHE A 1 181 ? -1.675 -10.080 -11.653 1.00 95.19 181 PHE A N 1
ATOM 1386 C CA . PHE A 1 181 ? -0.867 -10.386 -10.478 1.00 95.19 181 PHE A CA 1
ATOM 1387 C C . PHE A 1 181 ? -1.344 -9.632 -9.233 1.00 95.19 181 PHE A C 1
ATOM 1389 O O . PHE A 1 181 ? -2.233 -8.777 -9.274 1.00 95.19 181 PHE A O 1
ATOM 1396 N N . GLU A 1 182 ? -0.755 -9.977 -8.090 1.00 95.25 182 GLU A N 1
ATOM 1397 C CA . GLU A 1 182 ? -1.029 -9.313 -6.813 1.00 95.25 182 GLU A CA 1
ATOM 1398 C C . GLU A 1 182 ? -0.704 -7.813 -6.868 1.00 95.25 182 GLU A C 1
ATOM 1400 O O . GLU A 1 182 ? -1.515 -6.992 -6.438 1.00 95.25 182 GLU A O 1
ATOM 1405 N N . PHE A 1 183 ? 0.418 -7.460 -7.495 1.00 97.12 183 PHE A N 1
ATOM 1406 C CA . PHE A 1 183 ? 0.815 -6.088 -7.800 1.00 97.12 183 PHE A CA 1
ATOM 1407 C C . PHE A 1 183 ? 1.233 -5.959 -9.262 1.00 97.12 183 PHE A C 1
ATOM 1409 O O . PHE A 1 183 ? 1.708 -6.927 -9.861 1.00 97.12 183 PHE A O 1
ATOM 1416 N N . LYS A 1 184 ? 1.093 -4.750 -9.809 1.00 95.81 184 LYS A N 1
ATOM 1417 C CA . LYS A 1 184 ? 1.513 -4.422 -11.171 1.00 95.81 184 LYS A CA 1
ATOM 1418 C C . LYS A 1 184 ? 2.982 -3.992 -11.175 1.00 95.81 184 LYS A C 1
ATOM 1420 O O . LYS A 1 184 ? 3.420 -3.257 -10.292 1.00 95.81 184 LYS A O 1
ATOM 1425 N N . GLY A 1 185 ? 3.759 -4.420 -12.163 1.00 94.62 185 GLY A N 1
ATOM 1426 C CA . GLY A 1 185 ? 5.174 -4.067 -12.286 1.00 94.62 185 GLY A CA 1
ATOM 1427 C C . GLY A 1 185 ? 5.776 -4.466 -13.635 1.00 94.62 185 GLY A C 1
ATOM 1428 O O . GLY A 1 185 ? 5.118 -5.136 -14.423 1.00 94.62 185 GLY A O 1
ATOM 1429 N N . PRO A 1 186 ? 7.024 -4.072 -13.930 1.00 96.00 186 PRO A N 1
ATOM 1430 C CA . PRO A 1 186 ? 8.003 -3.502 -13.004 1.00 96.00 186 PRO A CA 1
ATOM 1431 C C . PRO A 1 186 ? 7.779 -2.020 -12.679 1.00 96.00 186 PRO A C 1
ATOM 1433 O O . PRO A 1 186 ? 7.196 -1.271 -13.464 1.00 96.00 186 PRO A O 1
ATOM 1436 N N . GLN A 1 187 ? 8.286 -1.620 -11.516 1.00 96.25 187 GLN A N 1
ATOM 1437 C CA . GLN A 1 187 ? 8.292 -0.251 -11.006 1.00 96.25 187 GLN A CA 1
ATOM 1438 C C . GLN A 1 187 ? 9.686 0.366 -11.152 1.00 96.25 187 GLN A C 1
ATOM 1440 O O . GLN A 1 187 ? 10.686 -0.342 -11.271 1.00 96.25 187 GLN A O 1
ATOM 1445 N N . CYS A 1 188 ? 9.775 1.697 -11.156 1.00 97.12 188 CYS A N 1
ATOM 1446 C CA . CYS A 1 188 ? 11.070 2.363 -11.033 1.00 97.12 188 CYS A CA 1
ATOM 1447 C C . CYS A 1 188 ? 11.626 2.153 -9.616 1.00 97.12 188 CYS A C 1
ATOM 1449 O O . CYS A 1 188 ? 10.970 2.539 -8.651 1.00 97.12 188 CYS A O 1
ATOM 1451 N N . ASN A 1 189 ? 12.869 1.675 -9.485 1.00 97.31 189 ASN A N 1
ATOM 1452 C CA . ASN A 1 189 ? 13.502 1.454 -8.175 1.00 97.31 189 ASN A CA 1
ATOM 1453 C C . ASN A 1 189 ? 13.476 2.698 -7.267 1.00 97.31 189 ASN A C 1
ATOM 1455 O O . ASN A 1 189 ? 13.303 2.581 -6.058 1.00 97.31 189 ASN A O 1
ATOM 1459 N N . LEU A 1 190 ? 13.625 3.903 -7.833 1.00 97.12 190 LEU A N 1
ATOM 1460 C CA . LEU A 1 190 ? 13.543 5.140 -7.049 1.00 97.12 190 LEU A CA 1
ATOM 1461 C C . LEU A 1 190 ? 12.119 5.424 -6.554 1.00 97.12 190 LEU A C 1
ATOM 1463 O O . LEU A 1 190 ? 11.961 5.992 -5.480 1.00 97.12 190 LEU A O 1
ATOM 1467 N N . ARG A 1 191 ? 11.081 4.997 -7.285 1.00 96.94 191 ARG A N 1
ATOM 1468 C CA . ARG A 1 191 ? 9.691 5.099 -6.820 1.00 96.94 191 ARG A CA 1
ATOM 1469 C C . ARG A 1 191 ? 9.366 4.089 -5.735 1.00 96.94 191 ARG A C 1
ATOM 1471 O O . ARG A 1 191 ? 8.675 4.454 -4.790 1.00 96.94 191 ARG A O 1
ATOM 1478 N N . ASP A 1 192 ? 9.923 2.885 -5.803 1.00 97.50 192 ASP A N 1
ATOM 1479 C CA . ASP A 1 192 ? 9.808 1.923 -4.703 1.00 97.50 192 ASP A CA 1
ATOM 1480 C C . ASP A 1 192 ? 10.490 2.443 -3.427 1.00 97.50 192 ASP A C 1
ATOM 1482 O O . ASP A 1 192 ? 9.946 2.307 -2.329 1.00 97.50 192 ASP A O 1
ATOM 1486 N N . ILE A 1 193 ? 11.642 3.113 -3.561 1.00 97.88 193 ILE A N 1
ATOM 1487 C CA . ILE A 1 193 ? 12.300 3.806 -2.442 1.00 97.88 193 ILE A CA 1
ATOM 1488 C C . ILE A 1 193 ? 11.422 4.948 -1.919 1.00 97.88 193 ILE A C 1
ATOM 1490 O O . ILE A 1 193 ? 11.204 5.030 -0.712 1.00 97.88 193 ILE A O 1
ATOM 1494 N N . ASP A 1 194 ? 10.878 5.795 -2.798 1.00 97.75 194 ASP A N 1
ATOM 1495 C CA . ASP A 1 194 ? 9.970 6.880 -2.406 1.00 97.75 194 ASP A CA 1
ATOM 1496 C C . ASP A 1 194 ? 8.738 6.335 -1.650 1.00 97.75 194 ASP A C 1
ATOM 1498 O O . ASP A 1 194 ? 8.316 6.919 -0.649 1.00 97.75 194 ASP A O 1
ATOM 1502 N N . LEU A 1 195 ? 8.181 5.194 -2.083 1.00 98.38 195 LEU A N 1
ATOM 1503 C CA . LEU A 1 195 ? 7.089 4.500 -1.391 1.00 98.38 195 LEU A CA 1
ATOM 1504 C C . LEU A 1 195 ? 7.532 4.010 -0.010 1.00 98.38 195 LEU A C 1
ATOM 1506 O O . LEU A 1 195 ? 6.821 4.220 0.973 1.00 98.38 195 LEU A O 1
ATOM 1510 N N . GLY A 1 196 ? 8.714 3.399 0.085 1.00 98.31 196 GLY A N 1
ATOM 1511 C CA . GLY A 1 196 ? 9.297 2.971 1.355 1.00 98.31 196 GLY A CA 1
ATOM 1512 C C . GLY A 1 196 ? 9.488 4.130 2.336 1.00 98.31 196 GLY A C 1
ATOM 1513 O O . GLY A 1 196 ? 9.140 4.003 3.511 1.00 98.31 196 GLY A O 1
ATOM 1514 N N . ILE A 1 197 ? 9.968 5.280 1.855 1.00 98.56 197 ILE A N 1
ATOM 1515 C CA . ILE A 1 197 ? 10.114 6.501 2.657 1.00 98.56 197 ILE A CA 1
ATOM 1516 C C . ILE A 1 197 ? 8.741 6.992 3.132 1.00 98.56 197 ILE A C 1
ATOM 1518 O O . ILE A 1 197 ? 8.577 7.247 4.323 1.00 98.56 197 ILE A O 1
ATOM 1522 N N . ALA A 1 198 ? 7.736 7.053 2.253 1.00 98.50 198 ALA A N 1
ATOM 1523 C CA . ALA A 1 198 ? 6.379 7.466 2.619 1.00 98.50 198 ALA A CA 1
ATOM 1524 C C . ALA A 1 198 ? 5.740 6.548 3.677 1.00 98.50 198 ALA A C 1
ATOM 1526 O O . ALA A 1 198 ? 5.184 7.028 4.669 1.00 98.50 198 ALA A O 1
ATOM 1527 N N . VAL A 1 199 ? 5.872 5.229 3.511 1.00 98.69 199 VAL A N 1
ATOM 1528 C CA . VAL A 1 199 ? 5.421 4.228 4.491 1.00 98.69 199 VAL A CA 1
ATOM 1529 C C . VAL A 1 199 ? 6.171 4.382 5.815 1.00 98.69 199 VAL A C 1
ATOM 1531 O O . VAL A 1 199 ? 5.551 4.348 6.877 1.00 98.69 199 VAL A O 1
ATOM 1534 N N . GLY A 1 200 ? 7.489 4.591 5.770 1.00 98.56 200 GLY A N 1
ATOM 1535 C CA . GLY A 1 200 ? 8.316 4.822 6.954 1.00 98.56 200 GLY A CA 1
ATOM 1536 C C . GLY A 1 200 ? 7.928 6.095 7.708 1.00 98.56 200 GLY A C 1
ATOM 1537 O O . GLY A 1 200 ? 7.824 6.072 8.934 1.00 98.56 200 GLY A O 1
ATOM 1538 N N . SER A 1 201 ? 7.643 7.186 6.991 1.00 98.62 201 SER A N 1
ATOM 1539 C CA . SER A 1 201 ? 7.139 8.433 7.572 1.00 98.62 201 SER A CA 1
ATOM 1540 C C . SER A 1 201 ? 5.786 8.226 8.257 1.00 98.62 201 SER A C 1
ATOM 1542 O O . SER A 1 201 ? 5.644 8.586 9.423 1.00 98.62 201 SER A O 1
ATOM 1544 N N . ALA A 1 202 ? 4.834 7.553 7.604 1.00 98.75 202 ALA A N 1
ATOM 1545 C CA . ALA A 1 202 ? 3.550 7.208 8.217 1.00 98.75 202 ALA A CA 1
ATOM 1546 C C . ALA A 1 202 ? 3.711 6.329 9.469 1.00 98.75 202 ALA A C 1
ATOM 1548 O O . ALA A 1 202 ? 3.126 6.622 10.511 1.00 98.75 202 ALA A O 1
ATOM 1549 N N . ALA A 1 203 ? 4.532 5.277 9.403 1.00 98.50 203 ALA A N 1
ATOM 1550 C CA . ALA A 1 203 ? 4.791 4.398 10.543 1.00 98.50 203 ALA A CA 1
ATOM 1551 C C . ALA A 1 203 ? 5.439 5.156 11.716 1.00 98.50 203 ALA A C 1
ATOM 1553 O O . ALA A 1 203 ? 5.079 4.942 12.877 1.00 98.50 203 ALA A O 1
ATOM 1554 N N . LYS A 1 204 ? 6.350 6.096 11.427 1.00 98.50 204 LYS A N 1
ATOM 1555 C CA . LYS A 1 204 ? 6.926 6.982 12.443 1.00 98.50 204 LYS A CA 1
ATOM 1556 C C . LYS A 1 204 ? 5.858 7.868 13.083 1.00 98.50 204 LYS A C 1
ATOM 1558 O O . LYS A 1 204 ? 5.862 8.003 14.305 1.00 98.50 204 LYS A O 1
ATOM 1563 N N . THR A 1 205 ? 4.940 8.434 12.301 1.00 98.62 205 THR A N 1
ATOM 1564 C CA . THR A 1 205 ? 3.817 9.222 12.829 1.00 98.62 205 THR A CA 1
ATOM 1565 C C . THR A 1 205 ? 2.931 8.395 13.756 1.00 98.62 205 THR A C 1
ATOM 1567 O O . THR A 1 205 ? 2.602 8.873 14.837 1.00 98.62 205 THR A O 1
ATOM 1570 N N . ALA A 1 206 ? 2.611 7.146 13.403 1.00 98.06 206 ALA A N 1
ATOM 1571 C CA . ALA A 1 206 ? 1.861 6.248 14.287 1.00 98.06 206 ALA A CA 1
ATOM 1572 C C . ALA A 1 206 ? 2.560 6.071 15.643 1.00 98.06 206 ALA A C 1
ATOM 1574 O O . ALA A 1 206 ? 1.947 6.250 16.694 1.00 98.06 206 ALA A O 1
ATOM 1575 N N . SER A 1 207 ? 3.872 5.809 15.610 1.00 97.12 207 SER A N 1
ATOM 1576 C CA . SER A 1 207 ? 4.701 5.662 16.809 1.00 97.12 207 SER A CA 1
ATOM 1577 C C . SER A 1 207 ? 4.729 6.930 17.668 1.00 97.12 207 SER A C 1
ATOM 1579 O O . SER A 1 207 ? 4.662 6.825 18.890 1.00 97.12 207 SER A O 1
ATOM 1581 N N . LEU A 1 208 ? 4.795 8.119 17.058 1.00 98.06 208 LEU A N 1
ATOM 1582 C CA . LEU A 1 208 ? 4.748 9.395 17.784 1.00 98.06 208 LEU A CA 1
ATOM 1583 C C . LEU A 1 208 ? 3.394 9.637 18.465 1.00 98.06 208 LEU A C 1
ATOM 1585 O O . LEU A 1 208 ? 3.347 10.289 19.503 1.00 98.06 208 LEU A O 1
ATOM 1589 N N . LEU A 1 209 ? 2.314 9.108 17.890 1.00 97.06 209 LEU A N 1
ATOM 1590 C CA . LEU A 1 209 ? 0.949 9.227 18.408 1.00 97.06 209 LEU A CA 1
ATOM 1591 C C . LEU A 1 209 ? 0.552 8.067 19.337 1.00 97.06 209 LEU A C 1
ATOM 1593 O O . LEU A 1 209 ? -0.581 8.032 19.808 1.00 97.06 209 LEU A O 1
ATOM 1597 N N . GLY A 1 210 ? 1.455 7.115 19.594 1.00 94.00 210 GLY A N 1
ATOM 1598 C CA . GLY A 1 210 ? 1.186 5.961 20.456 1.00 94.00 210 GLY A CA 1
ATOM 1599 C C . GLY A 1 210 ? 0.198 4.943 19.872 1.00 94.00 210 GLY A C 1
ATOM 1600 O O . GLY A 1 210 ? -0.395 4.178 20.629 1.00 94.00 210 GLY A O 1
ATOM 1601 N N . VAL A 1 211 ? 0.010 4.920 18.549 1.00 96.38 211 VAL A N 1
ATOM 1602 C CA . VAL A 1 211 ? -0.854 3.942 17.866 1.00 96.38 211 VAL A CA 1
ATOM 1603 C C . VAL A 1 211 ? -0.019 2.751 17.402 1.00 96.38 211 VAL A C 1
ATOM 1605 O O . VAL A 1 211 ? 0.995 2.928 16.722 1.00 96.38 211 VAL A O 1
ATOM 1608 N N . ASP A 1 212 ? -0.451 1.532 17.741 1.00 95.12 212 ASP A N 1
ATOM 1609 C CA . ASP A 1 212 ? 0.202 0.312 17.262 1.00 95.1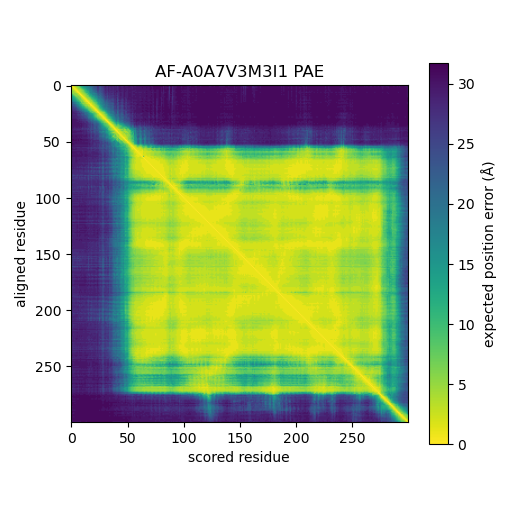2 212 ASP A CA 1
ATOM 1610 C C . ASP A 1 212 ? 0.035 0.201 15.746 1.00 95.12 212 ASP A C 1
ATOM 1612 O O . ASP A 1 212 ? -1.067 0.375 15.219 1.00 95.12 212 ASP A O 1
ATOM 1616 N N . CYS A 1 213 ? 1.136 -0.072 15.048 1.00 95.38 213 CYS A N 1
ATOM 1617 C CA . CYS A 1 213 ? 1.194 -0.008 13.596 1.00 95.38 213 CYS A CA 1
ATOM 1618 C C . CYS A 1 213 ? 2.049 -1.136 13.018 1.00 95.38 213 CYS A C 1
ATOM 1620 O O . CYS A 1 213 ? 3.209 -1.314 13.394 1.00 95.38 213 CYS A O 1
ATOM 1622 N N . ARG A 1 214 ? 1.508 -1.856 12.028 1.00 94.69 214 ARG A N 1
ATOM 1623 C CA . ARG A 1 214 ? 2.234 -2.908 11.300 1.00 94.69 214 ARG A CA 1
ATOM 1624 C C . ARG A 1 214 ? 2.100 -2.749 9.790 1.00 94.69 214 ARG A C 1
ATOM 1626 O O . ARG A 1 214 ? 0.990 -2.760 9.266 1.00 94.69 214 ARG A O 1
ATOM 1633 N N . CYS A 1 215 ? 3.234 -2.715 9.091 1.00 96.44 215 CYS A N 1
ATOM 1634 C CA . CYS A 1 215 ? 3.274 -2.738 7.629 1.00 96.44 215 CYS A CA 1
ATOM 1635 C C . CYS A 1 215 ? 2.982 -4.152 7.091 1.00 96.44 215 CYS A C 1
ATOM 1637 O O . CYS A 1 215 ? 3.610 -5.131 7.507 1.00 96.44 215 CYS A O 1
ATOM 1639 N N . GLN A 1 216 ? 2.032 -4.276 6.166 1.00 95.00 216 GLN A N 1
ATOM 1640 C CA . GLN A 1 216 ? 1.577 -5.537 5.581 1.00 95.00 216 GLN A CA 1
ATOM 1641 C C . GLN A 1 216 ? 1.287 -5.366 4.087 1.00 95.00 216 GLN A C 1
ATOM 1643 O O . GLN A 1 216 ? 0.505 -4.514 3.679 1.00 95.00 216 GLN A O 1
ATOM 1648 N N . THR A 1 217 ? 1.865 -6.228 3.256 1.00 95.56 217 THR A N 1
ATOM 1649 C CA . THR A 1 217 ? 1.624 -6.218 1.805 1.00 95.56 217 THR A CA 1
ATOM 1650 C C . THR A 1 217 ? 0.387 -7.026 1.417 1.00 95.56 217 THR A C 1
ATOM 1652 O O . THR A 1 217 ? -0.375 -6.583 0.572 1.00 95.56 217 THR A O 1
ATOM 1655 N N . ARG A 1 218 ? 0.096 -8.156 2.079 1.00 97.12 218 ARG A N 1
ATOM 1656 C CA . ARG A 1 218 ? -1.069 -9.014 1.751 1.00 97.12 218 ARG A CA 1
ATOM 1657 C C . ARG A 1 218 ? -2.416 -8.297 1.873 1.00 97.12 218 ARG A C 1
ATOM 1659 O O . ARG A 1 218 ? -3.292 -8.496 1.040 1.00 97.12 218 ARG A O 1
ATOM 1666 N N . VAL A 1 219 ? -2.572 -7.447 2.891 1.00 98.06 219 VAL A N 1
ATOM 1667 C CA . VAL A 1 219 ? -3.788 -6.633 3.065 1.00 98.06 219 VAL A CA 1
ATOM 1668 C C . VAL A 1 219 ? -3.884 -5.578 1.956 1.00 98.06 219 VAL A C 1
ATOM 1670 O O . VAL A 1 219 ? -4.971 -5.318 1.450 1.00 98.06 219 VAL A O 1
ATOM 1673 N N . ALA A 1 220 ? -2.751 -5.007 1.529 1.00 98.50 220 ALA A N 1
ATOM 1674 C CA . ALA A 1 220 ? -2.704 -4.064 0.412 1.00 98.50 220 ALA A CA 1
ATOM 1675 C C . ALA A 1 220 ? -3.036 -4.726 -0.933 1.00 98.50 220 ALA A C 1
ATOM 1677 O O . ALA A 1 220 ? -3.772 -4.141 -1.721 1.00 98.50 220 ALA A O 1
ATOM 1678 N N . VAL A 1 221 ? -2.577 -5.961 -1.164 1.00 98.25 221 VAL A N 1
ATOM 1679 C CA . VAL A 1 221 ? -2.980 -6.769 -2.328 1.00 98.25 221 VAL A CA 1
ATOM 1680 C C . VAL A 1 221 ? -4.498 -6.942 -2.350 1.00 98.25 221 VAL A C 1
ATOM 1682 O O . VAL A 1 221 ? -5.129 -6.678 -3.370 1.00 98.25 221 VAL A O 1
ATOM 1685 N N . ALA A 1 222 ? -5.095 -7.332 -1.219 1.00 98.06 222 ALA A N 1
ATOM 1686 C CA . ALA A 1 222 ? -6.543 -7.480 -1.116 1.00 98.06 222 ALA A CA 1
ATOM 1687 C C . ALA A 1 222 ? -7.270 -6.166 -1.436 1.00 98.06 222 ALA A C 1
ATOM 1689 O O . ALA A 1 222 ? -8.220 -6.159 -2.212 1.00 98.06 222 ALA A O 1
ATOM 1690 N N . ALA A 1 223 ? -6.793 -5.041 -0.896 1.00 98.38 223 ALA A N 1
ATOM 1691 C CA . ALA A 1 223 ? -7.362 -3.727 -1.175 1.00 98.38 223 ALA A CA 1
ATOM 1692 C C . ALA A 1 223 ? -7.274 -3.350 -2.659 1.00 98.38 223 ALA A C 1
ATOM 1694 O O . ALA A 1 223 ? -8.267 -2.885 -3.215 1.00 98.38 223 ALA A O 1
ATOM 1695 N N . ARG A 1 224 ? -6.131 -3.604 -3.309 1.00 98.06 224 ARG A N 1
ATOM 1696 C CA . ARG A 1 224 ? -5.941 -3.372 -4.747 1.00 98.06 224 ARG A CA 1
ATOM 1697 C C . ARG A 1 224 ? -6.910 -4.216 -5.573 1.00 98.06 224 ARG A C 1
ATOM 1699 O O . ARG A 1 224 ? -7.642 -3.687 -6.401 1.00 98.06 224 ARG A O 1
ATOM 1706 N N . LYS A 1 225 ? -6.971 -5.526 -5.316 1.00 97.62 225 LYS A N 1
ATOM 1707 C CA . LYS A 1 225 ? -7.831 -6.456 -6.072 1.00 97.62 225 LYS A CA 1
ATOM 1708 C C . LYS A 1 225 ? -9.326 -6.254 -5.808 1.00 97.62 225 LYS A C 1
ATOM 1710 O O . LYS A 1 225 ? -10.134 -6.609 -6.658 1.00 97.62 225 LYS A O 1
ATOM 1715 N N . LEU A 1 226 ? -9.693 -5.653 -4.676 1.00 97.44 226 LEU A N 1
ATOM 1716 C CA . LEU A 1 226 ? -11.060 -5.210 -4.378 1.00 97.44 226 LEU A CA 1
ATOM 1717 C C . LEU A 1 226 ? -11.370 -3.788 -4.886 1.00 97.44 226 LEU A C 1
ATOM 1719 O O . LEU A 1 226 ? -12.481 -3.308 -4.664 1.00 97.44 226 LEU A O 1
ATOM 1723 N N . GLY A 1 227 ? -10.416 -3.105 -5.531 1.00 97.69 227 GLY A N 1
ATOM 1724 C CA . GLY A 1 227 ? -10.586 -1.748 -6.058 1.00 97.69 227 GLY A CA 1
ATOM 1725 C C . GLY A 1 227 ? -10.671 -0.651 -4.990 1.00 97.69 227 GLY A C 1
ATOM 1726 O O . GLY A 1 227 ? -11.139 0.446 -5.279 1.00 97.69 227 GLY A O 1
ATOM 1727 N N . LEU A 1 228 ? -10.242 -0.927 -3.755 1.00 98.31 228 LEU A N 1
ATOM 1728 C CA . LEU A 1 228 ? -10.226 0.059 -2.666 1.00 98.31 228 LEU A CA 1
ATOM 1729 C C . LEU A 1 228 ? -9.072 1.058 -2.810 1.00 98.31 228 LEU A C 1
ATOM 1731 O O . LEU A 1 228 ? -9.192 2.193 -2.365 1.00 98.31 228 LEU A O 1
ATOM 1735 N N . ILE A 1 229 ? -7.968 0.631 -3.424 1.00 98.19 229 ILE A N 1
ATOM 1736 C CA . ILE A 1 229 ? -6.831 1.467 -3.815 1.00 98.19 229 ILE A CA 1
ATOM 1737 C C . ILE A 1 229 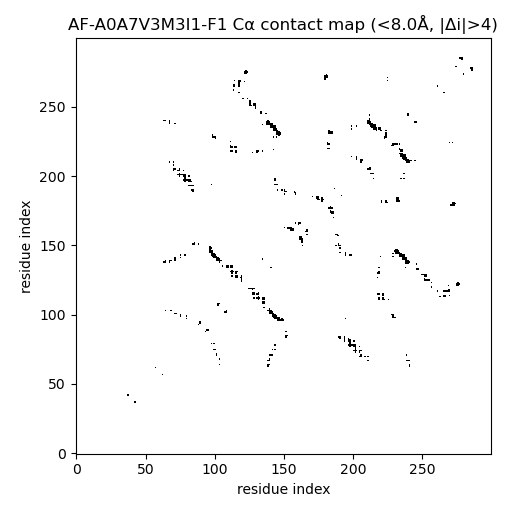? -6.492 1.147 -5.276 1.00 98.19 229 ILE A C 1
ATOM 1739 O O . ILE A 1 229 ? -6.558 -0.013 -5.678 1.00 98.19 229 ILE A O 1
ATOM 1743 N N . GLN A 1 230 ? -6.172 2.165 -6.068 1.00 97.50 230 GLN A N 1
ATOM 1744 C CA . GLN A 1 230 ? -5.888 2.068 -7.506 1.00 97.50 230 GLN A CA 1
ATOM 1745 C C . GLN A 1 230 ? -4.382 2.004 -7.808 1.00 97.50 230 GLN A C 1
ATOM 1747 O O . GLN A 1 230 ? -3.981 1.951 -8.965 1.00 97.50 230 GLN A O 1
ATOM 1752 N N . ALA A 1 231 ? -3.545 2.024 -6.773 1.00 97.62 231 ALA A N 1
ATOM 1753 C CA . ALA A 1 231 ? -2.100 1.916 -6.885 1.00 97.62 231 ALA A CA 1
ATOM 1754 C C . ALA A 1 231 ? -1.626 0.590 -7.516 1.00 97.62 231 ALA A C 1
ATOM 1756 O O . ALA A 1 231 ? -2.147 -0.492 -7.229 1.00 97.62 231 ALA A O 1
ATOM 1757 N N . ASP A 1 232 ? -0.556 0.675 -8.306 1.00 97.44 232 ASP A N 1
ATOM 1758 C CA . ASP A 1 232 ? 0.138 -0.465 -8.910 1.00 97.44 232 ASP A CA 1
ATOM 1759 C C . ASP A 1 232 ? 0.801 -1.347 -7.842 1.00 97.44 232 ASP A C 1
ATOM 1761 O O . ASP A 1 232 ? 0.695 -2.577 -7.874 1.00 97.44 232 ASP A O 1
ATOM 1765 N N . VAL A 1 233 ? 1.455 -0.693 -6.876 1.00 97.94 233 VAL A N 1
ATOM 1766 C CA . VAL A 1 233 ? 2.091 -1.284 -5.693 1.00 97.94 233 VAL A CA 1
ATOM 1767 C C . VAL A 1 233 ? 1.654 -0.498 -4.467 1.00 97.94 233 VAL A C 1
ATOM 1769 O O . VAL A 1 233 ? 1.633 0.733 -4.486 1.00 97.94 233 VAL A O 1
ATOM 1772 N N . ALA A 1 234 ? 1.325 -1.200 -3.384 1.00 98.38 234 ALA A N 1
ATOM 1773 C CA . ALA A 1 234 ? 0.882 -0.575 -2.147 1.00 98.38 234 ALA A CA 1
ATOM 1774 C C . ALA A 1 234 ? 1.344 -1.339 -0.903 1.00 98.38 234 ALA A C 1
ATOM 1776 O O . ALA A 1 234 ? 1.606 -2.543 -0.928 1.00 98.38 234 ALA A O 1
ATOM 1777 N N . VAL A 1 235 ? 1.379 -0.623 0.217 1.00 98.69 235 VAL A N 1
ATOM 1778 C CA . VAL A 1 235 ? 1.618 -1.160 1.554 1.00 98.69 235 VAL A CA 1
ATOM 1779 C C . VAL A 1 235 ? 0.472 -0.732 2.461 1.00 98.69 235 VAL A C 1
ATOM 1781 O O . VAL A 1 235 ? 0.043 0.421 2.444 1.00 98.69 235 VAL A O 1
ATOM 1784 N N . ALA A 1 236 ? -0.031 -1.669 3.259 1.00 98.62 236 ALA A N 1
ATOM 1785 C CA . ALA A 1 236 ? -1.030 -1.399 4.278 1.00 98.62 236 ALA A CA 1
ATOM 1786 C C . ALA A 1 236 ? -0.336 -1.196 5.624 1.00 98.62 236 ALA A C 1
ATOM 1788 O O . ALA A 1 236 ? 0.539 -1.975 5.991 1.00 98.62 236 ALA A O 1
ATOM 1789 N N . LEU A 1 237 ? -0.750 -0.188 6.376 1.00 98.56 237 LEU A N 1
ATOM 1790 C CA . LEU A 1 237 ? -0.403 0.033 7.768 1.00 98.56 237 LEU A CA 1
ATOM 1791 C C . LEU A 1 237 ? -1.648 -0.287 8.594 1.00 98.56 237 LEU A C 1
ATOM 1793 O O . LEU A 1 237 ? -2.614 0.474 8.602 1.00 98.56 237 LEU A O 1
ATOM 1797 N N . SER A 1 238 ? -1.641 -1.448 9.238 1.00 97.25 238 SER A N 1
ATOM 1798 C CA . SER A 1 238 ? -2.698 -1.879 10.153 1.00 97.25 238 SER A CA 1
ATOM 1799 C C . SER A 1 238 ? -2.562 -1.145 11.477 1.00 97.25 238 SER A C 1
ATOM 1801 O O . SER A 1 238 ? -1.482 -1.184 12.062 1.00 97.25 238 SER A O 1
ATOM 1803 N N . LEU A 1 239 ? -3.639 -0.501 11.931 1.00 97.56 239 LEU A N 1
ATOM 1804 C CA . LEU A 1 239 ? -3.646 0.416 13.069 1.00 97.56 239 LEU A CA 1
ATOM 1805 C C . LEU A 1 239 ? -4.565 -0.092 14.170 1.00 97.56 239 LEU A C 1
ATOM 1807 O O . LEU A 1 239 ? -5.737 -0.382 13.918 1.00 97.56 239 LEU A O 1
ATOM 1811 N N . SER A 1 240 ? -4.064 -0.145 15.397 1.00 95.56 240 SER A N 1
ATOM 1812 C CA . SER A 1 240 ? -4.882 -0.491 16.558 1.00 95.56 240 SER A CA 1
ATOM 1813 C C . SER A 1 240 ? -4.520 0.333 17.781 1.00 95.56 240 SER A C 1
ATOM 1815 O O . SER A 1 240 ? -3.349 0.586 18.058 1.00 95.56 240 SER A O 1
ATOM 1817 N N . MET A 1 241 ? -5.543 0.697 18.544 1.00 94.88 241 MET A N 1
ATOM 1818 C CA . MET A 1 241 ? -5.413 1.217 19.895 1.00 94.88 241 MET A CA 1
ATOM 1819 C C . MET A 1 241 ? -5.936 0.141 20.840 1.00 94.88 241 MET A C 1
ATOM 1821 O O . MET A 1 241 ? -7.092 0.163 21.236 1.00 94.88 241 MET A O 1
ATOM 1825 N N . THR A 1 242 ? -5.090 -0.841 21.147 1.00 90.50 242 THR A N 1
ATOM 1826 C CA . THR A 1 242 ? -5.406 -1.980 22.017 1.00 90.50 242 THR A CA 1
ATOM 1827 C C . THR A 1 242 ? -4.349 -2.115 23.108 1.00 90.50 242 THR A C 1
ATOM 1829 O O . THR A 1 242 ? -3.196 -1.741 22.917 1.00 90.50 242 THR A O 1
ATOM 1832 N N . HIS A 1 243 ? -4.709 -2.708 24.250 1.00 87.62 243 HIS A N 1
ATOM 1833 C CA . HIS A 1 243 ? -3.765 -2.936 25.359 1.00 87.62 243 HIS A CA 1
ATOM 1834 C C . HIS A 1 243 ? -2.566 -3.824 24.983 1.00 87.62 243 HIS A C 1
ATOM 1836 O O . HIS A 1 243 ? -1.533 -3.796 25.647 1.00 87.62 243 HIS A O 1
ATOM 1842 N N . LYS A 1 244 ? -2.704 -4.621 23.920 1.00 88.19 244 LYS A N 1
ATOM 1843 C CA . LYS A 1 244 ? -1.651 -5.444 23.327 1.00 88.19 244 LYS A CA 1
ATOM 1844 C C . LYS A 1 244 ? -1.798 -5.421 21.812 1.00 88.19 244 LYS A C 1
ATOM 1846 O O . LYS A 1 244 ? -2.924 -5.486 21.318 1.00 88.19 244 LYS A O 1
ATOM 1851 N N . SER A 1 245 ? -0.682 -5.348 21.087 1.00 86.38 245 SER A N 1
ATOM 1852 C CA . SER A 1 245 ? -0.688 -5.370 19.620 1.00 86.38 245 SER A CA 1
ATOM 1853 C C . SER A 1 245 ? -1.453 -6.585 19.090 1.00 86.38 245 SER A C 1
ATOM 1855 O O . SER A 1 245 ? -1.206 -7.725 19.496 1.00 86.38 245 SER A O 1
ATOM 1857 N N . VAL A 1 246 ? -2.360 -6.341 18.141 1.00 89.88 246 VAL A N 1
ATOM 1858 C CA . VAL A 1 246 ? -3.273 -7.354 17.586 1.00 89.88 246 VAL A CA 1
ATOM 1859 C C . VAL A 1 246 ? -2.516 -8.534 16.966 1.00 89.88 246 VAL A C 1
ATOM 1861 O O . VAL A 1 246 ? -3.004 -9.665 17.000 1.00 89.88 246 VAL A O 1
ATOM 1864 N N . GLY A 1 247 ? -1.331 -8.293 16.399 1.00 82.12 247 GLY A N 1
ATOM 1865 C CA . GLY A 1 247 ? -0.529 -9.309 15.717 1.00 82.12 247 GLY A CA 1
ATOM 1866 C C . GLY A 1 247 ? 0.449 -10.083 16.605 1.00 82.12 247 GLY A C 1
ATOM 1867 O O . GLY A 1 247 ? 1.025 -11.054 16.120 1.00 82.12 247 GLY A O 1
ATOM 1868 N N . PHE A 1 248 ? 0.662 -9.674 17.859 1.00 83.56 248 PHE A N 1
ATOM 1869 C CA . PHE A 1 248 ? 1.786 -10.158 18.673 1.00 83.56 248 PHE A CA 1
ATOM 1870 C C . PHE A 1 248 ? 1.686 -11.650 19.037 1.00 83.56 248 PHE A C 1
ATOM 1872 O O . PHE A 1 248 ? 2.650 -12.382 18.843 1.00 83.56 248 PHE A O 1
ATOM 1879 N N . ASP A 1 249 ? 0.523 -12.129 19.495 1.00 80.56 249 ASP A N 1
ATOM 1880 C CA . ASP A 1 249 ? 0.343 -13.538 19.911 1.00 80.56 249 ASP A CA 1
ATOM 1881 C C . ASP A 1 249 ? -0.237 -14.447 18.821 1.00 80.56 249 ASP A C 1
ATOM 1883 O O . ASP A 1 249 ? -0.540 -15.618 19.067 1.00 80.56 249 ASP A O 1
ATOM 1887 N N . ARG A 1 250 ? -0.471 -13.927 17.614 1.00 82.69 250 ARG A N 1
ATOM 1888 C CA . ARG A 1 250 ? -1.197 -14.686 16.594 1.00 82.69 250 ARG A CA 1
ATOM 1889 C C . ARG A 1 250 ? -0.310 -15.749 15.968 1.00 82.69 250 ARG A C 1
ATOM 1891 O O . ARG A 1 250 ? 0.475 -15.474 15.059 1.00 82.69 250 ARG A O 1
ATOM 1898 N N . ARG A 1 251 ? -0.483 -16.978 16.453 1.00 87.69 251 ARG A N 1
ATOM 1899 C CA . ARG A 1 251 ? 0.106 -18.190 15.873 1.00 87.69 251 ARG A CA 1
ATOM 1900 C C . ARG A 1 251 ? -0.426 -18.424 14.459 1.00 87.69 251 ARG A C 1
ATOM 1902 O O . ARG A 1 251 ? -1.485 -17.914 14.088 1.00 87.69 251 ARG A O 1
ATOM 1909 N N . MET A 1 252 ? 0.324 -19.192 13.670 1.00 91.12 252 MET A N 1
ATOM 1910 C CA . MET A 1 252 ? -0.202 -19.685 12.399 1.00 91.12 252 MET A CA 1
ATOM 1911 C C . MET A 1 252 ? -1.409 -20.579 12.686 1.00 91.12 252 MET A C 1
ATOM 1913 O O . MET A 1 252 ? -1.297 -21.456 13.545 1.00 91.12 252 MET A O 1
ATOM 1917 N N . PRO A 1 253 ? -2.550 -20.352 12.020 1.00 90.69 253 PRO A N 1
ATOM 1918 C CA . PRO A 1 253 ? -3.693 -21.232 12.167 1.00 90.69 253 PRO A CA 1
ATOM 1919 C C . PRO A 1 253 ? -3.414 -22.569 11.478 1.00 90.69 253 PRO A C 1
ATOM 1921 O O . PRO A 1 253 ? -2.790 -22.611 10.415 1.00 90.69 253 PRO A O 1
ATOM 1924 N N . GLU A 1 254 ? -3.931 -23.647 12.057 1.00 90.50 254 GLU A N 1
ATOM 1925 C CA . GLU A 1 254 ? -4.120 -24.895 11.326 1.00 90.50 254 GLU A CA 1
ATOM 1926 C C . GLU A 1 254 ? -5.264 -24.689 10.330 1.00 90.50 254 GLU A C 1
ATOM 1928 O O . GLU A 1 254 ? -6.335 -24.195 10.685 1.00 90.50 254 GLU A O 1
ATOM 1933 N N . VAL A 1 255 ? -5.007 -24.992 9.059 1.00 89.81 255 VAL A N 1
ATOM 1934 C CA . VAL A 1 255 ? -5.957 -24.775 7.968 1.00 89.81 255 VAL A CA 1
ATOM 1935 C C . VAL A 1 255 ? -6.028 -26.049 7.150 1.00 89.81 255 VAL A C 1
ATOM 1937 O O . VAL A 1 255 ? -5.024 -26.470 6.575 1.00 89.81 255 VAL A O 1
ATOM 1940 N N . ASP A 1 256 ? -7.222 -26.627 7.070 1.00 89.88 256 ASP A N 1
ATOM 1941 C CA . ASP A 1 256 ? -7.527 -27.657 6.088 1.00 89.88 256 ASP A CA 1
ATOM 1942 C C . ASP A 1 256 ? -7.824 -26.988 4.737 1.00 89.88 256 ASP A C 1
ATOM 1944 O O . ASP A 1 256 ? -8.851 -26.327 4.541 1.00 89.88 256 ASP A O 1
ATOM 1948 N N . PHE A 1 257 ? -6.874 -27.118 3.810 1.00 88.06 257 PHE A N 1
ATOM 1949 C CA . PHE A 1 257 ? -6.987 -26.592 2.451 1.00 88.06 257 PHE A CA 1
ATOM 1950 C C . PHE A 1 257 ? -7.862 -27.459 1.535 1.00 88.06 257 PHE A C 1
ATOM 1952 O O . PHE A 1 257 ? -8.249 -26.979 0.471 1.00 88.06 257 PHE A O 1
ATOM 1959 N N . GLY A 1 258 ? -8.143 -28.712 1.912 1.00 82.88 258 GLY A N 1
ATOM 1960 C CA . GLY A 1 258 ? -9.030 -29.614 1.173 1.00 82.88 258 GLY A CA 1
ATOM 1961 C C . GLY A 1 258 ? -10.506 -29.410 1.515 1.00 82.88 258 GLY A C 1
ATOM 1962 O O . GLY A 1 258 ? -11.371 -29.711 0.693 1.00 82.88 258 GLY A O 1
ATOM 1963 N N . ALA A 1 259 ? -10.797 -28.861 2.696 1.00 85.81 259 ALA A N 1
ATOM 1964 C CA . ALA A 1 259 ? -12.149 -28.502 3.100 1.00 85.81 259 ALA A CA 1
ATOM 1965 C C . ALA A 1 259 ? -12.687 -27.270 2.336 1.00 85.81 259 ALA A C 1
ATOM 1967 O O . ALA A 1 259 ? -11.918 -26.346 2.029 1.00 85.81 259 ALA A O 1
ATOM 1968 N N . PRO A 1 260 ? -14.009 -27.211 2.068 1.00 81.69 260 PRO A N 1
ATOM 1969 C CA . PRO A 1 260 ? -14.652 -26.023 1.509 1.00 81.69 260 PRO A CA 1
ATOM 1970 C C . PRO A 1 260 ? -14.482 -24.802 2.425 1.00 81.69 260 PRO A C 1
ATOM 1972 O O . PRO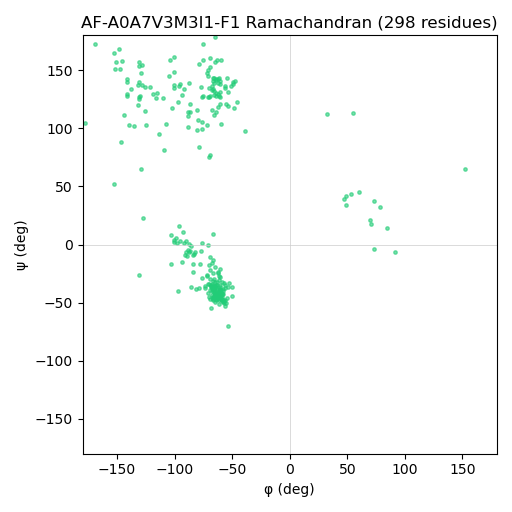 A 1 260 ? -14.222 -24.931 3.626 1.00 81.69 260 PRO A O 1
ATOM 1975 N N . ASP A 1 261 ? -14.615 -23.598 1.860 1.00 83.12 261 ASP A N 1
ATOM 1976 C CA . ASP A 1 261 ? -14.530 -22.376 2.661 1.00 83.12 261 ASP A CA 1
ATOM 1977 C C . ASP A 1 261 ? -15.684 -22.317 3.679 1.00 83.12 261 ASP A C 1
ATOM 1979 O O . ASP A 1 261 ? -16.840 -22.494 3.288 1.00 83.12 261 ASP A O 1
ATOM 1983 N N . PRO A 1 262 ? -15.405 -22.102 4.980 1.00 81.81 262 PRO A N 1
ATOM 1984 C CA . PRO A 1 262 ? -16.448 -22.021 5.994 1.00 81.81 262 PRO A CA 1
ATOM 1985 C C . PRO A 1 262 ? -17.304 -20.750 5.892 1.00 81.81 262 PRO A C 1
ATOM 1987 O O . PRO A 1 262 ? -18.378 -20.719 6.490 1.00 81.81 262 PRO A O 1
ATOM 1990 N N . ASP A 1 263 ? -16.853 -19.700 5.194 1.00 83.81 263 ASP A N 1
ATOM 1991 C CA . ASP A 1 263 ? -17.677 -18.515 4.943 1.00 83.81 263 ASP A CA 1
ATOM 1992 C C . ASP A 1 263 ? -18.497 -18.710 3.652 1.00 83.81 263 ASP A C 1
ATOM 1994 O O . ASP A 1 263 ? -17.929 -18.683 2.558 1.00 83.81 263 ASP A O 1
ATOM 1998 N N . PRO A 1 264 ? -19.836 -18.858 3.737 1.00 80.06 264 PRO A N 1
ATOM 1999 C CA . PRO A 1 264 ? -20.679 -19.069 2.559 1.00 80.06 264 PRO A CA 1
ATOM 2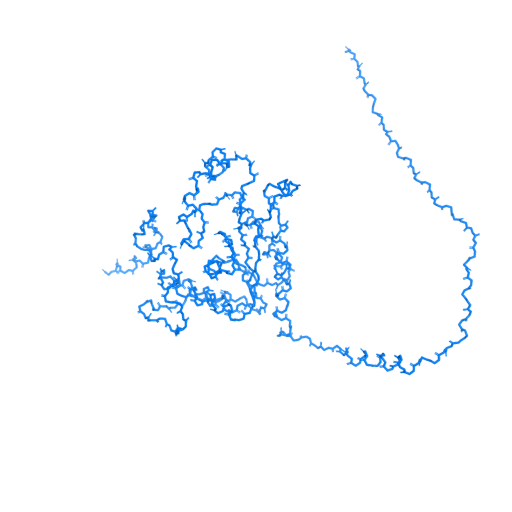000 C C . PRO A 1 264 ? -20.723 -17.854 1.621 1.00 80.06 264 PRO A C 1
ATOM 2002 O O . PRO A 1 264 ? -21.188 -17.978 0.492 1.00 80.06 264 PRO A O 1
ATOM 2005 N N . ASN A 1 265 ? -20.257 -16.684 2.074 1.00 82.75 265 ASN A N 1
ATOM 2006 C CA . ASN A 1 265 ? -20.166 -15.470 1.264 1.00 82.75 265 ASN A CA 1
ATOM 2007 C C . ASN A 1 265 ? -18.744 -15.211 0.744 1.00 82.75 265 ASN A C 1
ATOM 2009 O O . ASN A 1 265 ? -18.502 -14.161 0.137 1.00 82.75 265 ASN A O 1
ATOM 2013 N N . ALA A 1 266 ? -17.794 -16.119 0.992 1.00 83.00 266 ALA A N 1
ATOM 2014 C CA . ALA A 1 266 ? -16.452 -15.989 0.449 1.00 83.00 266 ALA A CA 1
ATOM 2015 C C . ALA A 1 266 ? -16.500 -15.976 -1.090 1.00 83.00 266 ALA A C 1
ATOM 2017 O O . ALA A 1 266 ? -17.263 -16.732 -1.699 1.00 83.00 266 ALA A O 1
ATOM 2018 N N . PRO A 1 267 ? -15.683 -15.138 -1.752 1.00 86.44 267 PRO A N 1
ATOM 2019 C CA . PRO A 1 267 ? -15.588 -15.185 -3.202 1.00 86.44 267 PRO A CA 1
ATOM 2020 C C . PRO A 1 267 ? -15.045 -16.552 -3.637 1.00 86.44 267 PRO A C 1
ATOM 2022 O O . PRO A 1 267 ? -14.107 -17.072 -3.030 1.00 86.44 267 PRO A O 1
ATOM 2025 N N . ALA A 1 268 ? -15.609 -17.110 -4.713 1.00 86.38 268 ALA A N 1
ATOM 2026 C CA . ALA A 1 268 ? -15.219 -18.423 -5.236 1.00 86.38 268 ALA A CA 1
ATOM 2027 C C . ALA A 1 268 ? -13.755 -18.467 -5.718 1.00 86.38 268 ALA A C 1
ATOM 2029 O O . ALA A 1 268 ? -13.091 -19.494 -5.610 1.00 86.38 268 ALA A O 1
ATOM 2030 N N . SER A 1 269 ? -13.246 -17.348 -6.237 1.00 89.50 269 SER A N 1
ATOM 2031 C CA . SER A 1 269 ? -11.839 -17.147 -6.585 1.00 89.50 269 SER A CA 1
ATOM 2032 C C . SER A 1 269 ? -11.477 -15.671 -6.451 1.00 89.50 269 SER A C 1
ATOM 2034 O O . SER A 1 269 ? -12.332 -14.787 -6.537 1.00 89.50 269 SER A O 1
ATOM 2036 N N . THR A 1 270 ? -10.190 -15.392 -6.260 1.00 93.00 270 THR A N 1
ATOM 2037 C CA . THR A 1 270 ? -9.653 -14.032 -6.294 1.00 93.00 270 THR A CA 1
ATOM 2038 C C . THR A 1 270 ? -9.328 -13.537 -7.701 1.00 93.00 270 THR A C 1
ATOM 2040 O O . THR A 1 270 ? -8.972 -12.366 -7.851 1.00 93.00 270 THR A O 1
ATOM 2043 N N . HIS A 1 271 ? -9.375 -14.415 -8.714 1.00 91.50 271 HIS A N 1
ATOM 2044 C CA . HIS A 1 271 ? -8.931 -14.133 -10.087 1.00 91.50 271 HIS A CA 1
ATOM 2045 C C . HIS A 1 271 ? -7.534 -13.482 -10.141 1.00 91.50 271 HIS A C 1
ATOM 2047 O O . HIS A 1 271 ? -7.257 -12.615 -10.973 1.00 91.50 271 HIS A O 1
ATOM 2053 N N . THR A 1 272 ? -6.661 -13.864 -9.204 1.00 92.12 272 THR A N 1
ATOM 2054 C CA . THR A 1 272 ? -5.320 -13.296 -9.047 1.00 92.12 272 THR A CA 1
ATOM 2055 C C . THR A 1 272 ? -4.271 -14.360 -9.318 1.00 92.12 272 THR A C 1
ATOM 2057 O O . THR A 1 272 ? -4.312 -15.456 -8.762 1.00 92.12 272 THR A O 1
ATOM 2060 N N . LEU A 1 273 ? -3.299 -14.035 -10.159 1.00 90.19 273 LEU A N 1
ATOM 2061 C CA . LEU A 1 273 ? -2.189 -14.913 -10.497 1.00 90.19 273 LEU A CA 1
ATOM 2062 C C . LEU A 1 273 ? -0.914 -14.542 -9.715 1.00 90.19 273 LEU A C 1
ATOM 2064 O O . LEU A 1 273 ? -0.785 -13.433 -9.198 1.00 90.19 273 LEU A O 1
ATOM 2068 N N . PRO A 1 274 ? 0.056 -15.462 -9.626 1.00 83.00 274 PRO A N 1
ATOM 2069 C CA . PRO A 1 274 ? -0.104 -16.901 -9.851 1.00 83.00 274 PRO A CA 1
ATOM 2070 C C . PRO A 1 274 ? -0.934 -17.555 -8.730 1.00 83.00 274 PRO A C 1
ATOM 2072 O O . PRO A 1 274 ? -0.945 -17.065 -7.602 1.00 83.00 274 PRO A O 1
ATOM 2075 N N . ILE A 1 275 ? -1.624 -18.654 -9.031 1.00 77.75 275 ILE A N 1
ATOM 2076 C CA . ILE A 1 275 ? -2.328 -19.517 -8.060 1.00 77.75 275 ILE A CA 1
ATOM 2077 C C . ILE A 1 275 ? -1.426 -20.726 -7.802 1.00 77.75 275 ILE A C 1
ATOM 2079 O O . ILE A 1 275 ? -0.920 -21.256 -8.779 1.00 77.75 275 ILE A O 1
ATOM 2083 N N . GLY A 1 276 ? -1.232 -21.150 -6.543 1.00 62.38 276 GLY A N 1
ATOM 2084 C CA . GLY A 1 276 ? -0.525 -22.390 -6.170 1.00 62.38 276 GLY A CA 1
ATOM 2085 C C . GLY A 1 276 ? 0.902 -22.550 -6.726 1.00 62.38 276 GLY A C 1
ATOM 2086 O O . GLY A 1 276 ? 1.121 -22.734 -7.916 1.00 62.38 276 GLY A O 1
ATOM 2087 N N . ALA A 1 277 ? 1.926 -22.532 -5.876 1.00 56.53 277 ALA A N 1
ATOM 2088 C CA . ALA A 1 277 ? 3.297 -22.711 -6.355 1.00 56.53 277 ALA A CA 1
ATOM 2089 C C . ALA A 1 277 ? 3.650 -24.191 -6.630 1.00 56.53 277 ALA A C 1
ATOM 2091 O O . ALA A 1 277 ? 4.319 -24.805 -5.812 1.00 56.53 277 ALA A O 1
ATOM 2092 N N . GLU A 1 278 ? 3.305 -24.724 -7.808 1.00 43.97 278 GLU A N 1
ATOM 2093 C CA . GLU A 1 278 ? 4.117 -25.733 -8.515 1.00 43.97 278 GLU A CA 1
ATOM 2094 C C . GLU A 1 278 ? 4.049 -25.503 -10.037 1.00 43.97 278 GLU A C 1
ATOM 2096 O O . GLU A 1 278 ? 3.012 -25.697 -10.655 1.00 43.97 278 GLU A O 1
ATOM 2101 N N . GLY A 1 279 ? 5.171 -25.078 -10.641 1.00 50.00 279 GLY A N 1
ATOM 2102 C CA . GLY A 1 279 ? 5.317 -24.964 -12.103 1.00 50.00 279 GLY A CA 1
ATOM 2103 C C . GLY A 1 279 ? 4.671 -23.741 -12.768 1.00 50.00 279 GLY A C 1
ATOM 2104 O O . GLY A 1 279 ? 4.233 -23.858 -13.903 1.00 50.00 279 GLY A O 1
ATOM 2105 N N . GLY A 1 280 ? 4.608 -22.586 -12.092 1.00 43.75 280 GLY A N 1
ATOM 2106 C CA . GLY A 1 280 ? 3.944 -21.376 -12.603 1.00 43.75 280 GLY A CA 1
ATOM 2107 C C . GLY A 1 280 ? 4.283 -21.033 -14.064 1.00 43.75 280 GLY A C 1
ATOM 2108 O O . GLY A 1 280 ? 5.442 -20.809 -14.401 1.00 43.75 280 GLY A O 1
ATOM 2109 N N . GLU A 1 281 ? 3.244 -20.947 -14.902 1.00 47.59 281 GLU A N 1
ATOM 2110 C CA . GLU A 1 281 ? 3.274 -20.792 -16.373 1.00 47.59 281 GLU A CA 1
ATOM 2111 C C . GLU A 1 281 ? 3.842 -19.454 -16.897 1.00 47.59 281 GLU A C 1
ATOM 2113 O O . GLU A 1 281 ? 3.785 -19.160 -18.088 1.00 47.59 281 GLU A O 1
ATOM 2118 N N . ARG A 1 282 ? 4.424 -18.625 -16.029 1.00 47.09 282 ARG A N 1
ATOM 2119 C CA . ARG A 1 282 ? 5.303 -17.522 -16.433 1.00 47.09 282 ARG A CA 1
ATOM 2120 C C . ARG A 1 282 ? 6.605 -17.715 -15.684 1.00 47.09 282 ARG A C 1
ATOM 2122 O O . ARG A 1 282 ? 6.644 -17.503 -14.475 1.00 47.09 282 ARG A O 1
ATOM 2129 N N . GLU A 1 283 ? 7.600 -18.219 -16.408 1.00 38.81 283 GLU A N 1
ATOM 2130 C CA . GLU A 1 283 ? 8.856 -18.776 -15.907 1.00 38.81 283 GLU A CA 1
ATOM 2131 C C . GLU A 1 283 ? 9.431 -18.007 -14.707 1.00 38.81 283 GLU A C 1
ATOM 2133 O O . GLU A 1 283 ? 10.098 -16.984 -14.831 1.00 38.81 283 GLU A O 1
ATOM 2138 N N . GLY A 1 284 ? 9.162 -18.527 -13.511 1.00 36.00 284 GLY A N 1
ATOM 2139 C CA . GLY A 1 284 ? 9.686 -18.030 -12.249 1.00 36.00 284 GLY A CA 1
ATOM 2140 C C . GLY A 1 284 ? 10.048 -19.228 -11.392 1.00 36.00 284 GLY A C 1
ATOM 2141 O O . GLY A 1 284 ? 9.174 -19.915 -10.866 1.00 36.00 284 GLY A O 1
ATOM 2142 N N . GLY A 1 285 ? 11.348 -19.521 -11.324 1.00 32.88 285 GLY A N 1
ATOM 2143 C CA . GLY A 1 285 ? 11.914 -20.692 -10.663 1.00 32.88 285 GLY A CA 1
ATOM 2144 C C . GLY A 1 285 ? 11.358 -20.939 -9.257 1.00 32.88 285 GLY A C 1
ATOM 2145 O O . GLY A 1 285 ? 11.132 -20.021 -8.471 1.00 32.88 285 GLY A O 1
ATOM 2146 N N . ARG A 1 286 ? 11.147 -22.223 -8.950 1.00 41.69 286 ARG A N 1
ATOM 2147 C CA . ARG A 1 286 ? 10.579 -22.717 -7.687 1.00 41.69 286 ARG A CA 1
ATOM 2148 C C . ARG A 1 286 ? 11.271 -22.093 -6.469 1.00 41.69 286 ARG A C 1
ATOM 2150 O O . ARG A 1 286 ? 12.499 -22.046 -6.391 1.00 41.69 286 ARG A O 1
ATOM 2157 N N . HIS A 1 287 ? 10.473 -21.719 -5.472 1.00 44.84 287 HIS A N 1
ATOM 2158 C CA . HIS A 1 287 ? 10.932 -21.231 -4.173 1.00 44.84 287 HIS A CA 1
ATOM 2159 C C . HIS A 1 287 ? 11.801 -22.304 -3.479 1.00 44.84 287 HIS A C 1
ATOM 2161 O O . HIS A 1 287 ? 11.299 -23.293 -2.948 1.00 44.84 287 HIS A O 1
ATOM 2167 N N . ARG A 1 288 ? 13.133 -22.140 -3.478 1.00 45.00 288 ARG A N 1
ATOM 2168 C CA . ARG A 1 288 ? 14.090 -23.140 -2.946 1.00 45.00 288 ARG A CA 1
ATOM 2169 C C . ARG A 1 288 ? 13.961 -23.366 -1.427 1.00 45.00 288 ARG A C 1
ATOM 2171 O O . ARG A 1 288 ? 14.401 -24.395 -0.926 1.00 45.00 288 ARG A O 1
ATOM 2178 N N . GLN A 1 289 ? 13.347 -22.429 -0.700 1.00 45.38 289 GLN A N 1
ATOM 2179 C CA . GLN A 1 289 ? 13.316 -22.410 0.770 1.00 45.38 289 GLN A CA 1
ATOM 2180 C C . GLN A 1 289 ? 12.242 -23.293 1.436 1.00 45.38 289 GLN A C 1
ATOM 2182 O O . GLN A 1 289 ? 12.308 -23.477 2.645 1.00 45.38 289 GLN A O 1
ATOM 2187 N N . GLN A 1 290 ? 11.295 -23.888 0.700 1.00 45.03 290 GLN A N 1
ATOM 2188 C CA . GLN A 1 290 ? 10.271 -24.764 1.305 1.00 45.03 290 GLN A CA 1
ATOM 2189 C C . GLN A 1 290 ? 10.710 -26.235 1.470 1.00 45.03 290 GLN A C 1
ATOM 2191 O O . GLN A 1 290 ? 9.974 -27.028 2.042 1.00 45.03 290 GLN A O 1
ATOM 2196 N N . ARG A 1 291 ? 11.929 -26.618 1.054 1.00 37.34 291 ARG A N 1
ATOM 2197 C CA . ARG A 1 291 ? 12.439 -28.004 1.191 1.00 37.34 291 ARG A CA 1
ATOM 2198 C C . ARG A 1 291 ? 12.891 -28.408 2.606 1.00 37.34 291 ARG A C 1
ATOM 2200 O O . ARG A 1 291 ? 13.398 -29.511 2.775 1.00 37.34 291 ARG A O 1
ATOM 2207 N N . VAL A 1 292 ? 12.780 -27.547 3.619 1.00 37.47 292 VAL A N 1
ATOM 2208 C CA . VAL A 1 292 ? 13.450 -27.789 4.917 1.00 37.47 292 VAL A CA 1
ATOM 2209 C C . VAL A 1 292 ? 12.614 -28.627 5.902 1.00 37.47 292 VAL A C 1
ATOM 2211 O O . VAL A 1 292 ? 13.138 -29.055 6.926 1.00 37.47 292 VAL A O 1
ATOM 2214 N N . THR A 1 293 ? 11.352 -28.955 5.608 1.00 39.66 293 THR A N 1
ATOM 2215 C CA . THR A 1 293 ? 10.504 -29.708 6.558 1.00 39.66 293 THR A CA 1
ATOM 2216 C C . THR A 1 293 ? 10.532 -31.235 6.424 1.00 39.66 293 THR A C 1
ATOM 2218 O O . THR A 1 293 ? 10.087 -31.897 7.354 1.00 39.66 293 THR A O 1
ATOM 2221 N N . ASP A 1 294 ? 11.138 -31.817 5.383 1.00 38.12 294 ASP A N 1
ATOM 2222 C CA . ASP A 1 294 ? 11.097 -33.280 5.153 1.00 38.12 294 ASP A CA 1
ATOM 2223 C C . ASP A 1 294 ? 12.331 -34.078 5.623 1.00 38.12 294 ASP A C 1
ATOM 2225 O O . ASP A 1 294 ? 12.412 -35.288 5.420 1.00 38.12 294 ASP A O 1
ATOM 2229 N N . ILE A 1 295 ? 13.306 -33.453 6.295 1.00 39.56 295 ILE A N 1
ATOM 2230 C CA . ILE A 1 295 ? 14.547 -34.155 6.698 1.00 39.56 295 ILE A CA 1
ATOM 2231 C C . ILE A 1 295 ? 14.444 -34.818 8.092 1.00 39.56 295 ILE A C 1
ATOM 2233 O O . ILE A 1 295 ? 15.318 -35.589 8.474 1.00 39.56 295 ILE A O 1
ATOM 2237 N N . ARG A 1 296 ? 13.359 -34.620 8.857 1.00 37.34 296 ARG A N 1
ATOM 2238 C CA . ARG A 1 296 ? 13.229 -35.195 10.220 1.00 37.34 296 ARG A CA 1
ATOM 2239 C C . ARG A 1 296 ? 12.458 -36.520 10.332 1.00 37.34 296 ARG A C 1
ATOM 2241 O O . ARG A 1 296 ? 12.124 -36.908 11.444 1.00 37.34 296 ARG A O 1
ATOM 2248 N N . HIS A 1 297 ? 12.234 -37.247 9.233 1.00 38.06 297 HIS A N 1
ATOM 2249 C CA . HIS A 1 297 ? 11.599 -38.580 9.278 1.00 38.06 297 HIS A CA 1
ATOM 2250 C C . HIS A 1 297 ? 12.366 -39.712 8.575 1.00 38.06 297 HIS A C 1
ATOM 2252 O O . HIS A 1 297 ? 11.793 -40.748 8.256 1.00 38.06 297 HIS A O 1
ATOM 2258 N N . ARG A 1 298 ? 13.685 -39.580 8.387 1.00 37.94 298 ARG A N 1
ATOM 2259 C CA . ARG A 1 298 ? 14.533 -40.702 7.943 1.00 37.94 298 ARG A CA 1
ATOM 2260 C C . ARG A 1 298 ? 15.761 -40.889 8.824 1.00 37.94 298 ARG A C 1
ATOM 2262 O O . ARG A 1 298 ? 16.874 -40.715 8.349 1.00 37.94 298 ARG A O 1
ATOM 2269 N N . GLN A 1 299 ? 15.548 -41.244 10.087 1.00 37.78 299 GLN A N 1
ATOM 2270 C CA . GLN A 1 299 ? 16.503 -42.032 10.875 1.00 37.78 299 GLN A CA 1
ATOM 2271 C C . GLN A 1 299 ? 15.707 -42.924 11.838 1.00 37.78 299 GLN A C 1
ATOM 2273 O O . GLN A 1 299 ? 15.381 -42.525 12.952 1.00 37.78 299 GLN A O 1
ATOM 2278 N N . THR A 1 300 ? 15.348 -44.105 11.341 1.00 40.00 300 THR A N 1
ATOM 2279 C CA . THR A 1 300 ? 15.198 -45.346 12.113 1.00 40.00 300 THR A CA 1
ATOM 2280 C C . THR A 1 300 ? 16.170 -46.334 11.509 1.00 40.00 300 THR A C 1
ATOM 2282 O O . THR A 1 300 ? 16.171 -46.392 10.253 1.00 40.00 300 THR A O 1
#

Nearest PDB structures (foldseek):
  5yak-assembly2_B  TM=4.910E-01  e=2.551E-04  Homo sapiens
  2i7h-assembly1_A  TM=6.373E-01  e=5.968E-03  Bacillus cereus
  5gar-assembly1_N  TM=1.224E-01  e=5.795E+00  Thermus thermophilus

Foldseek 3Di:
DDDDDDDDDDPDDDDDDDDDDDDDDDPDDPDPPDPDDDPVVNVVVVVVVVVVDDPDDQDPVNCWLVVLVVLLVVLLVQLQPFDAAQPVVVVVVDDRFKDKFKAFDLVVLLLLLLLLVLQCLQAVHLVSNLVSVLSNPFRMKMKIAGHPDADSFPLPCPVVGSTSVCVCVVCVVVQVVCVLALAGDDDDPRVVVSSVRSNVSSVVSCVVSVKDWDKDQSSVSSCCLVVVDVHRGMIMIGTGDDPDRSNPPRDRDDDDSVDDDPDPPRPPHSSHPDGYPDPGPPDDDGDPPPPPPPPPPPDD

Sequence (300 aa):
MTSSGSPTTTAASRPLPAPDRAPGGRPAYPGTEGVGRVHPLIRRRRALMREAQEPRPIGYDDLRVETVLQAAKLMAASAITAPKSGGQLFLRGSPLFMETVIVHDKATRRRLAAWMRTRGRERKEQIWFRDAAVAEAVDAVLFVGLKDWYPPVYDCGACGYATCAEFLEATKALRDASEPFEFKGPQCNLRDIDLGIAVGSAAKTASLLGVDCRCQTRVAVAARKLGLIQADVAVALSLSMTHKSVGFDRRMPEVDFGAPDPDPNAPASTHTLPIGAEGGEREGGRHRQQRVTDIRHRQT